Protein AF-A0A3D1VPB7-F1 (afdb_monomer)

Secondary structure (DSSP, 8-state):
---------------------------------SS-S--S-SSS-HHHHHHHHHHHHH-HHHHHHHHHHHHHHHHHHTT-HHHHHHHS--TTS---SSS-TTT-BTTTBGGGGGGTT--B--TTTSTT-EE-TTT--EE-SS-HHHHHHHTB-TT--B-TTTS-GGG-S--S-GGG-TTTT--SSS-EEETTEEE-HHHHHHHHHHHHHHHHHHHHHHHHHHH--HHHHHHHHHHHT-

Foldseek 3Di:
DDDDDDDDDDDDDDDDDDDPDPDPDDPVPPPPPPDPPDPADDPDHPVNLVVLQVCCVVDPVSVVVLVVLQVVLVVVCVLPLVLLLLLQAAVLQAADQAQDPQFQDLPPTPQLVVVPRDWDDDSRPDNLWTARPRPRDIAQQFPVSQQQVQQQDPNSHGDLVRGDCVRQFRPRCPVVDTRQSGDSSQARADPNDGGSSSNNSSVVSVVVLVVSLVSLVSNCSRPVDCVSVVSSVSSVVD

Mean predicted aligned error: 9.75 Å

Structure (mmCIF, N/CA/C/O backbone):
data_AF-A0A3D1VPB7-F1
#
_entry.id   AF-A0A3D1VPB7-F1
#
loop_
_atom_site.group_PDB
_atom_site.id
_atom_site.type_symbol
_atom_site.label_atom_id
_atom_site.label_alt_id
_atom_site.label_comp_id
_atom_site.label_asym_id
_atom_site.label_entity_id
_atom_site.label_seq_id
_atom_site.pdbx_PDB_ins_code
_atom_site.Cartn_x
_atom_site.Cartn_y
_atom_site.Cartn_z
_atom_site.occupancy
_atom_site.B_iso_or_equiv
_atom_site.auth_seq_id
_atom_site.auth_comp_id
_atom_site.auth_asym_id
_atom_site.auth_atom_id
_atom_site.pdbx_PDB_model_num
ATOM 1 N N . MET A 1 1 ? 88.469 10.727 35.668 1.00 35.47 1 MET A N 1
ATOM 2 C CA . MET A 1 1 ? 88.833 12.112 36.040 1.00 35.47 1 MET A CA 1
ATOM 3 C C . MET A 1 1 ? 87.632 12.778 36.687 1.00 35.47 1 MET A C 1
ATOM 5 O O . MET A 1 1 ? 86.621 12.847 36.018 1.00 35.47 1 MET A O 1
ATOM 9 N N . LYS A 1 2 ? 87.799 13.228 37.945 1.00 34.56 2 LYS A N 1
ATOM 10 C CA . LYS A 1 2 ? 87.042 14.257 38.697 1.00 34.56 2 LYS A CA 1
ATOM 11 C C . LYS A 1 2 ? 85.497 14.175 38.693 1.00 34.56 2 LYS A C 1
ATOM 13 O O . LYS A 1 2 ? 84.891 14.199 37.644 1.00 34.56 2 LYS A O 1
ATOM 18 N N . LYS A 1 3 ? 84.757 14.250 39.801 1.00 36.38 3 LYS A N 1
ATOM 19 C CA . LYS A 1 3 ? 84.992 14.444 41.246 1.00 36.38 3 LYS A CA 1
ATOM 20 C C . LYS A 1 3 ? 83.554 14.544 41.840 1.00 36.38 3 LYS A C 1
ATOM 22 O O . LYS A 1 3 ? 82.769 15.241 41.218 1.00 36.38 3 LYS A O 1
ATOM 27 N N . ILE A 1 4 ? 83.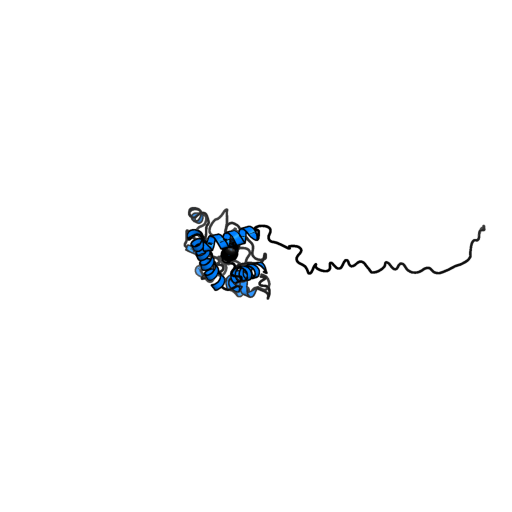287 13.954 43.027 1.00 37.78 4 ILE A N 1
ATOM 28 C CA . ILE A 1 4 ? 82.673 14.640 44.212 1.00 37.78 4 ILE A CA 1
ATOM 29 C C . ILE A 1 4 ? 81.179 15.058 44.037 1.00 37.78 4 ILE A C 1
ATOM 31 O O . ILE A 1 4 ? 80.851 15.733 43.081 1.00 37.78 4 ILE A O 1
ATOM 35 N N . THR A 1 5 ? 80.161 14.748 44.856 1.00 37.75 5 THR A N 1
ATOM 36 C CA . THR A 1 5 ? 79.985 14.527 46.315 1.00 37.75 5 THR A CA 1
ATOM 37 C C . THR A 1 5 ? 78.480 14.207 46.531 1.00 37.75 5 THR A C 1
ATOM 39 O O . THR A 1 5 ? 77.660 14.839 45.882 1.00 37.75 5 THR A O 1
ATOM 42 N N . VAL A 1 6 ? 78.062 13.161 47.263 1.00 38.44 6 VAL A N 1
ATOM 43 C CA . VAL A 1 6 ? 77.791 13.099 48.729 1.00 38.44 6 VAL A CA 1
ATOM 44 C C . VAL A 1 6 ? 76.368 13.537 49.155 1.00 38.44 6 VAL A C 1
ATOM 46 O O . VAL A 1 6 ? 76.052 14.717 49.112 1.00 38.44 6 VAL A O 1
ATOM 49 N N . ARG A 1 7 ? 75.647 12.547 49.734 1.00 34.25 7 ARG A N 1
ATOM 50 C CA . ARG A 1 7 ? 74.621 12.586 50.819 1.00 34.25 7 ARG A CA 1
ATOM 51 C C . ARG A 1 7 ? 73.249 13.214 50.494 1.00 34.25 7 ARG A C 1
ATOM 53 O O . ARG A 1 7 ? 73.178 14.163 49.741 1.00 34.25 7 ARG A O 1
ATOM 60 N N . LEU A 1 8 ? 72.104 12.781 51.033 1.00 33.22 8 LEU A N 1
ATOM 61 C CA . LEU A 1 8 ? 71.719 11.882 52.138 1.00 33.22 8 LEU A CA 1
ATOM 62 C C . LEU A 1 8 ? 70.565 10.982 51.631 1.00 33.22 8 LEU A C 1
ATOM 64 O O . LEU A 1 8 ? 69.666 11.469 50.961 1.00 33.22 8 LEU A O 1
ATOM 68 N N . LEU A 1 9 ? 70.609 9.657 51.759 1.00 30.52 9 LEU A N 1
ATOM 69 C CA . LEU A 1 9 ? 70.190 8.866 52.928 1.00 30.52 9 LEU A CA 1
ATOM 70 C C . LEU A 1 9 ? 68.774 9.182 53.464 1.00 30.52 9 LEU A C 1
ATOM 72 O O . LEU A 1 9 ? 68.620 9.973 54.385 1.00 30.52 9 LEU A O 1
ATOM 76 N N . ALA A 1 10 ? 67.775 8.477 52.927 1.00 32.59 10 ALA A N 1
ATOM 77 C CA . ALA A 1 10 ? 66.639 7.943 53.685 1.00 32.59 10 ALA A CA 1
ATOM 78 C C . ALA A 1 10 ? 66.050 6.732 52.928 1.00 32.59 10 ALA A C 1
ATOM 80 O O . ALA A 1 10 ? 64.981 6.787 52.332 1.00 32.59 10 ALA A O 1
ATOM 81 N N . LEU A 1 11 ? 66.813 5.633 52.922 1.00 30.50 11 LEU A N 1
ATOM 82 C CA . LEU A 1 11 ? 66.257 4.272 52.948 1.00 30.50 11 LEU A CA 1
ATOM 83 C C . LEU A 1 11 ? 65.542 4.165 54.321 1.00 30.50 11 LEU A C 1
ATOM 85 O O . LEU A 1 11 ? 66.037 4.741 55.286 1.00 30.50 11 LEU A O 1
ATOM 89 N N . VAL A 1 12 ? 64.384 3.534 54.500 1.00 31.20 12 VAL A N 1
ATOM 90 C CA . VAL A 1 12 ? 64.215 2.078 54.590 1.00 31.20 12 VAL A CA 1
ATOM 91 C C . VAL A 1 12 ? 62.704 1.776 54.751 1.00 31.20 12 VAL A C 1
ATOM 93 O O . VAL A 1 12 ? 62.059 2.398 55.586 1.00 31.20 12 VAL A O 1
ATOM 96 N N . LEU A 1 13 ? 62.221 0.750 54.026 1.00 29.95 13 LEU A N 1
ATOM 97 C CA . LEU A 1 13 ? 61.014 -0.081 54.253 1.00 29.95 13 LEU A CA 1
ATOM 98 C C . LEU A 1 13 ? 59.639 0.618 54.145 1.00 29.95 13 LEU A C 1
ATOM 100 O O . LEU A 1 13 ? 59.315 1.522 54.892 1.00 29.95 13 LEU A O 1
ATOM 104 N N . SER A 1 14 ? 58.689 0.161 53.332 1.00 33.25 14 SER A N 1
ATOM 105 C CA . SER A 1 14 ? 58.225 -1.223 53.209 1.00 33.25 14 SER A CA 1
ATOM 106 C C . SER A 1 14 ? 57.107 -1.308 52.157 1.00 33.25 14 SER A C 1
ATOM 108 O O . SER A 1 14 ? 56.443 -0.322 51.863 1.00 33.25 14 SER A O 1
ATOM 110 N N . CYS A 1 15 ? 56.879 -2.526 51.667 1.00 33.59 15 CYS A N 1
ATOM 111 C CA . CYS A 1 15 ? 55.653 -2.986 51.015 1.00 33.59 15 CYS A CA 1
ATOM 112 C C . CYS A 1 15 ? 55.267 -2.372 49.663 1.00 33.59 15 CYS A C 1
ATOM 114 O O . CYS A 1 15 ? 54.528 -1.401 49.550 1.00 33.59 15 CYS A O 1
ATOM 116 N N . VAL A 1 16 ? 55.681 -3.104 48.628 1.00 43.50 16 VAL A N 1
ATOM 117 C CA . VAL A 1 16 ? 54.863 -3.512 47.477 1.00 43.50 16 VAL A CA 1
ATOM 118 C C . VAL A 1 16 ? 53.363 -3.252 47.701 1.00 43.50 16 VAL A C 1
ATOM 120 O O . VAL A 1 16 ? 52.676 -4.042 48.344 1.00 43.50 16 VAL A O 1
ATOM 123 N N . CYS A 1 17 ? 52.853 -2.158 47.141 1.00 33.38 17 CYS A N 1
ATOM 124 C CA . CYS A 1 17 ? 51.423 -1.941 46.962 1.00 33.38 17 CYS A CA 1
ATOM 125 C C . CYS A 1 17 ? 51.147 -1.922 45.456 1.00 33.38 17 CYS A C 1
ATOM 127 O O . CYS A 1 17 ? 51.267 -0.906 44.780 1.00 33.38 17 CYS A O 1
ATOM 129 N N . SER A 1 18 ? 50.911 -3.134 44.951 1.00 38.75 18 SER A N 1
ATOM 130 C CA . SER A 1 18 ? 49.801 -3.476 44.063 1.00 38.75 18 SER A CA 1
ATOM 131 C C . SER A 1 18 ? 49.387 -2.456 42.998 1.00 38.75 18 SER A C 1
ATOM 133 O O . SER A 1 18 ? 48.718 -1.468 43.277 1.00 38.75 18 SER A O 1
ATOM 135 N N . MET A 1 19 ? 49.673 -2.843 41.751 1.00 39.00 19 MET A N 1
ATOM 136 C CA . MET A 1 19 ? 48.657 -3.085 40.724 1.00 39.00 19 MET A CA 1
ATOM 137 C C . MET A 1 19 ? 47.515 -2.066 40.674 1.00 39.00 19 MET A C 1
ATOM 139 O O . MET A 1 19 ? 46.532 -2.143 41.408 1.00 39.00 19 MET A O 1
ATOM 143 N N . SER A 1 20 ? 47.619 -1.195 39.678 1.00 46.41 20 SER A N 1
ATOM 144 C CA . SER A 1 20 ? 46.514 -0.546 38.987 1.00 46.41 20 SER A CA 1
ATOM 145 C C . SER A 1 20 ? 45.495 -1.584 38.491 1.00 46.41 20 SER A C 1
ATOM 147 O O . SER A 1 20 ? 45.484 -1.985 37.330 1.00 46.41 20 SER A O 1
ATOM 149 N N . LEU A 1 21 ? 44.623 -2.022 39.394 1.00 42.00 21 LEU A N 1
ATOM 150 C CA . LEU A 1 21 ? 43.372 -2.700 39.091 1.00 42.00 21 LEU A CA 1
ATOM 151 C C . LEU A 1 21 ? 42.264 -1.658 39.220 1.00 42.00 21 LEU A C 1
ATOM 153 O O . LEU A 1 21 ? 41.726 -1.420 40.298 1.00 42.00 21 LEU A O 1
ATOM 157 N N . LEU A 1 22 ? 41.934 -1.023 38.095 1.00 44.12 22 LEU A N 1
ATOM 158 C CA . LEU A 1 22 ? 40.601 -0.458 37.923 1.00 44.12 22 LEU A CA 1
ATOM 159 C C . LEU A 1 22 ? 39.600 -1.597 38.174 1.00 44.12 22 LEU A C 1
ATOM 161 O O . LEU A 1 22 ? 39.715 -2.637 37.516 1.00 44.12 22 LEU A O 1
ATOM 165 N N . PRO A 1 23 ? 38.641 -1.455 39.103 1.00 43.44 23 PRO A N 1
ATOM 166 C CA . PRO A 1 23 ? 37.607 -2.455 39.267 1.00 43.44 23 PRO A CA 1
ATOM 167 C C . PRO A 1 23 ? 36.792 -2.517 37.976 1.00 43.44 23 PRO A C 1
ATOM 169 O O . PRO A 1 23 ? 36.124 -1.559 37.585 1.00 43.44 23 PRO A O 1
ATOM 172 N N . ALA A 1 24 ? 36.857 -3.669 37.314 1.00 51.09 24 ALA A N 1
ATOM 173 C CA . ALA A 1 24 ? 35.842 -4.105 36.379 1.00 51.09 24 ALA A CA 1
ATOM 174 C C . ALA A 1 24 ? 34.500 -4.112 37.121 1.00 51.09 24 ALA A C 1
ATOM 176 O O . ALA A 1 24 ? 34.257 -4.971 37.965 1.00 51.09 24 ALA A O 1
ATOM 177 N N . GLY A 1 25 ? 33.648 -3.124 36.862 1.00 52.22 25 GLY A N 1
ATOM 178 C CA . GLY A 1 25 ? 32.365 -3.063 37.549 1.00 52.22 25 GLY A CA 1
ATOM 179 C C . GLY A 1 25 ? 31.704 -1.704 37.494 1.00 52.22 25 GLY A C 1
ATOM 180 O O . GLY A 1 25 ? 31.595 -1.046 38.513 1.00 52.22 25 GLY A O 1
ATOM 181 N N . MET A 1 26 ? 31.235 -1.315 36.312 1.00 44.00 26 MET A N 1
ATOM 182 C CA . MET A 1 26 ? 29.933 -0.662 36.139 1.00 44.00 26 MET A CA 1
ATOM 183 C C . MET A 1 26 ? 29.537 -0.807 34.665 1.00 44.00 26 MET A C 1
ATOM 185 O O . MET A 1 26 ? 29.384 0.151 33.915 1.00 44.00 26 MET A O 1
ATOM 189 N N . LEU A 1 27 ? 29.351 -2.061 34.238 1.00 43.81 27 LEU A N 1
ATOM 190 C CA . LEU A 1 27 ? 28.310 -2.326 33.254 1.00 43.81 27 LEU A CA 1
ATOM 191 C C . LEU A 1 27 ? 27.014 -1.916 33.949 1.00 43.81 27 LEU A C 1
ATOM 193 O O . LEU A 1 27 ? 26.485 -2.663 34.772 1.00 43.81 27 LEU A O 1
ATOM 197 N N . VAL A 1 28 ? 26.529 -0.708 33.664 1.00 45.94 28 VAL A N 1
ATOM 198 C CA . VAL A 1 28 ? 25.122 -0.383 33.881 1.00 45.94 28 VAL A CA 1
ATOM 199 C C . VAL A 1 28 ? 24.367 -1.273 32.905 1.00 45.94 28 VAL A C 1
ATOM 201 O O . VAL A 1 28 ? 24.050 -0.889 31.782 1.00 45.94 28 VAL A O 1
ATOM 204 N N . GLY A 1 29 ? 24.155 -2.523 33.313 1.00 45.25 29 GLY A N 1
ATOM 205 C CA . GLY A 1 29 ? 23.138 -3.361 32.728 1.00 45.25 29 GLY A CA 1
ATOM 206 C C . GLY A 1 29 ? 21.849 -2.593 32.924 1.00 45.25 29 GLY A C 1
ATOM 207 O O . GLY A 1 29 ? 21.322 -2.537 34.033 1.00 45.25 29 GLY A O 1
ATOM 208 N N . SER A 1 30 ? 21.371 -1.947 31.863 1.00 48.53 30 SER A N 1
ATOM 209 C CA . SER A 1 30 ? 19.974 -1.557 31.797 1.00 48.53 30 SER A CA 1
ATOM 210 C C . SER A 1 30 ? 19.203 -2.864 31.870 1.00 48.53 30 SER A C 1
ATOM 212 O O . SER A 1 30 ? 19.005 -3.537 30.861 1.00 48.53 30 SER A O 1
ATOM 214 N N . ALA A 1 31 ? 18.844 -3.278 33.084 1.00 52.66 31 ALA A N 1
ATOM 215 C CA . ALA A 1 31 ? 17.798 -4.252 33.277 1.00 52.66 31 ALA A CA 1
ATOM 216 C C . ALA A 1 31 ? 16.596 -3.650 32.558 1.00 52.66 31 ALA A C 1
ATOM 218 O O . ALA A 1 31 ? 16.037 -2.652 33.015 1.00 52.66 31 ALA A O 1
ATOM 219 N N . ALA A 1 32 ? 16.290 -4.183 31.374 1.00 57.47 32 ALA A N 1
ATOM 220 C CA . ALA A 1 32 ? 15.116 -3.794 30.622 1.00 57.47 32 ALA A CA 1
ATOM 221 C C . ALA A 1 32 ? 13.951 -3.833 31.606 1.00 57.47 32 ALA A C 1
ATOM 223 O O . ALA A 1 32 ? 13.682 -4.877 32.210 1.00 57.47 32 ALA A O 1
ATOM 224 N N . VAL A 1 33 ? 13.343 -2.673 31.853 1.00 54.56 33 VAL A N 1
ATOM 225 C CA . VAL A 1 33 ? 12.215 -2.556 32.768 1.00 54.56 33 VAL A CA 1
ATOM 226 C C . VAL A 1 33 ? 11.145 -3.508 32.233 1.00 54.56 33 VAL A C 1
ATOM 228 O O . VAL A 1 33 ? 10.524 -3.241 31.209 1.00 54.56 33 VAL A O 1
ATOM 231 N N . LYS A 1 34 ? 10.979 -4.665 32.889 1.00 64.56 34 LYS A N 1
ATOM 232 C CA . LYS A 1 34 ? 10.012 -5.705 32.496 1.00 64.56 34 LYS A CA 1
ATOM 233 C C . LYS A 1 34 ? 8.564 -5.242 32.660 1.00 64.56 34 LYS A C 1
ATOM 235 O O . LYS A 1 34 ? 7.656 -5.874 32.131 1.00 64.56 34 LYS A O 1
ATOM 240 N N . THR A 1 35 ? 8.349 -4.147 33.380 1.00 73.75 35 THR A N 1
ATOM 241 C CA . THR A 1 35 ? 7.036 -3.544 33.573 1.00 73.75 35 THR A CA 1
ATOM 242 C C . THR A 1 35 ? 6.856 -2.401 32.575 1.00 73.75 35 THR A C 1
ATOM 244 O O . THR A 1 35 ? 7.670 -1.476 32.569 1.00 73.75 35 THR A O 1
ATOM 247 N N . PRO A 1 36 ? 5.802 -2.401 31.743 1.00 76.62 36 PRO A N 1
ATOM 248 C CA . PRO A 1 36 ? 5.517 -1.267 30.876 1.00 76.62 36 PRO A CA 1
ATOM 249 C C . PRO A 1 36 ? 5.418 0.017 31.711 1.00 76.62 36 PRO A C 1
ATOM 251 O O . PRO A 1 36 ? 4.575 0.119 32.599 1.00 76.62 36 PRO A O 1
ATOM 254 N N . ILE A 1 37 ? 6.268 1.010 31.424 1.00 84.62 37 ILE A N 1
ATOM 255 C CA . ILE A 1 37 ? 6.225 2.325 32.099 1.00 84.62 37 ILE A CA 1
ATOM 256 C C . ILE A 1 37 ? 4.855 2.987 31.869 1.00 84.62 37 ILE A C 1
ATOM 258 O O . ILE A 1 37 ? 4.332 3.715 32.712 1.00 84.62 37 ILE A O 1
ATOM 262 N N . LYS A 1 38 ? 4.236 2.697 30.718 1.00 82.19 38 LYS A N 1
ATOM 263 C CA . LYS A 1 38 ? 2.876 3.115 30.399 1.00 82.19 38 LYS A CA 1
ATOM 264 C C . LYS A 1 38 ? 1.860 2.238 31.133 1.00 82.19 38 LYS A C 1
ATOM 266 O O . LYS A 1 38 ? 1.639 1.094 30.755 1.00 82.19 38 LYS A O 1
ATOM 271 N N . THR A 1 39 ? 1.175 2.823 32.108 1.00 83.62 39 THR A N 1
ATOM 272 C CA . THR A 1 39 ? 0.146 2.141 32.912 1.00 83.62 39 THR A CA 1
ATOM 273 C C . THR A 1 39 ? -1.286 2.377 32.429 1.00 83.62 39 THR A C 1
ATOM 275 O O . THR A 1 39 ? -2.191 1.667 32.850 1.00 83.62 39 THR A O 1
ATOM 278 N N . LYS A 1 40 ? -1.516 3.365 31.550 1.00 82.38 40 LYS A N 1
ATOM 279 C CA . LYS A 1 40 ? -2.846 3.699 31.010 1.00 82.38 40 LYS A CA 1
ATOM 280 C C . LYS A 1 40 ? -2.796 4.377 29.640 1.00 82.38 40 LYS A C 1
ATOM 282 O O . LYS A 1 40 ? -1.758 4.907 29.222 1.00 82.38 40 LYS A O 1
ATOM 287 N N . GLY A 1 41 ? -3.932 4.376 28.941 1.00 82.75 41 GLY A N 1
ATOM 288 C CA . GLY A 1 41 ? -4.138 5.128 27.698 1.00 82.75 41 GLY A CA 1
ATOM 289 C C . GLY A 1 41 ? -3.941 6.638 27.891 1.00 82.75 41 GLY A C 1
ATOM 290 O O . GLY A 1 41 ? -4.238 7.171 28.956 1.00 82.75 41 GLY A O 1
ATOM 291 N N . THR A 1 42 ? -3.406 7.319 26.870 1.00 85.69 42 THR A N 1
ATOM 292 C CA . THR A 1 42 ? -3.176 8.785 26.902 1.00 85.69 42 THR A CA 1
ATOM 293 C C . THR A 1 42 ? -4.116 9.541 25.968 1.00 85.69 42 THR A C 1
ATOM 295 O O . THR A 1 42 ? -4.493 10.659 26.283 1.00 85.69 42 THR A O 1
ATOM 298 N N . ILE A 1 43 ? -4.494 8.938 24.834 1.00 90.19 43 ILE A N 1
ATOM 299 C CA . ILE A 1 43 ? -5.354 9.581 23.828 1.00 90.19 43 ILE A CA 1
ATOM 300 C C . ILE A 1 43 ? -6.834 9.432 24.193 1.00 90.19 43 ILE A C 1
ATOM 302 O O . ILE A 1 43 ? -7.566 10.409 24.168 1.00 90.19 43 ILE A O 1
ATOM 306 N N . TYR A 1 44 ? -7.257 8.213 24.543 1.00 91.69 44 TYR A N 1
ATOM 307 C CA . TYR A 1 44 ? -8.609 7.921 25.014 1.00 91.69 44 TYR A CA 1
ATOM 308 C C . TYR A 1 44 ? -8.531 7.332 26.418 1.00 91.69 44 TYR A C 1
ATOM 310 O O . TYR A 1 44 ? -7.812 6.356 26.656 1.00 91.69 44 TYR A O 1
ATOM 318 N N . THR A 1 45 ? -9.264 7.933 27.343 1.00 92.56 45 THR A N 1
ATOM 319 C CA . THR A 1 45 ? -9.407 7.461 28.718 1.00 92.56 45 THR A CA 1
ATOM 320 C C . THR A 1 45 ? -10.388 6.292 28.796 1.00 92.56 45 THR A C 1
ATOM 322 O O . THR A 1 45 ? -11.284 6.137 27.963 1.00 92.56 45 THR A O 1
ATOM 325 N N . GLU A 1 46 ? -10.274 5.477 29.844 1.00 92.19 46 GLU A N 1
ATOM 326 C CA . G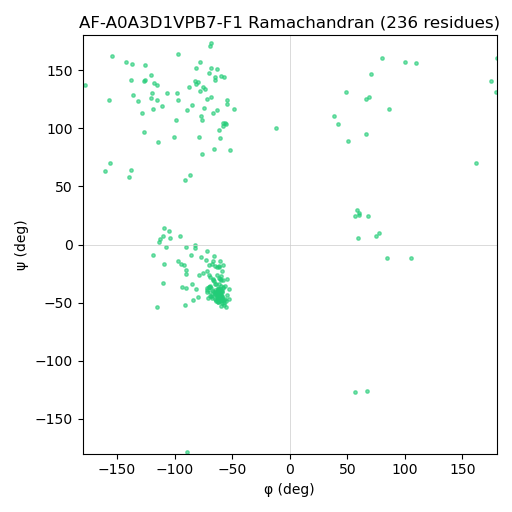LU A 1 46 ? -11.204 4.364 30.092 1.00 92.19 46 GLU A CA 1
ATOM 327 C C . GLU A 1 46 ? -12.658 4.842 30.218 1.00 92.19 46 GLU A C 1
ATOM 329 O O . GLU A 1 46 ? -13.574 4.201 29.699 1.00 92.19 46 GLU A O 1
ATOM 334 N N . LYS A 1 47 ? -12.870 6.017 30.830 1.00 94.19 47 LYS A N 1
ATOM 335 C CA . LYS A 1 47 ? -14.189 6.648 30.962 1.00 94.19 47 LYS A CA 1
ATOM 336 C C . LYS A 1 47 ? -14.789 7.017 29.603 1.00 94.19 47 LYS A C 1
ATOM 338 O O . LYS A 1 47 ? -15.975 6.769 29.379 1.00 94.19 47 LYS A O 1
ATOM 343 N N . GLU A 1 48 ? -14.003 7.592 28.694 1.00 95.25 48 GLU A N 1
ATOM 344 C CA . GLU A 1 48 ? -14.468 7.941 27.342 1.00 95.25 48 GLU A CA 1
ATOM 345 C C . GLU A 1 48 ? -14.832 6.693 26.540 1.00 95.25 48 GLU A C 1
ATOM 347 O O . GLU A 1 48 ? -15.890 6.652 25.911 1.00 95.25 48 GLU A O 1
ATOM 352 N N . ILE A 1 49 ? -14.011 5.642 26.623 1.00 95.81 49 ILE A N 1
ATOM 353 C CA . ILE A 1 49 ? -14.279 4.360 25.959 1.00 95.81 49 ILE A CA 1
ATOM 354 C C . ILE A 1 49 ? -15.566 3.730 26.508 1.00 95.81 49 ILE A C 1
ATOM 356 O O . ILE A 1 49 ? -16.438 3.331 25.733 1.00 95.81 49 ILE A O 1
ATOM 360 N N . ALA A 1 50 ? -15.736 3.681 27.832 1.00 96.50 50 ALA A N 1
ATOM 361 C CA . ALA A 1 50 ? -16.946 3.153 28.464 1.00 96.50 50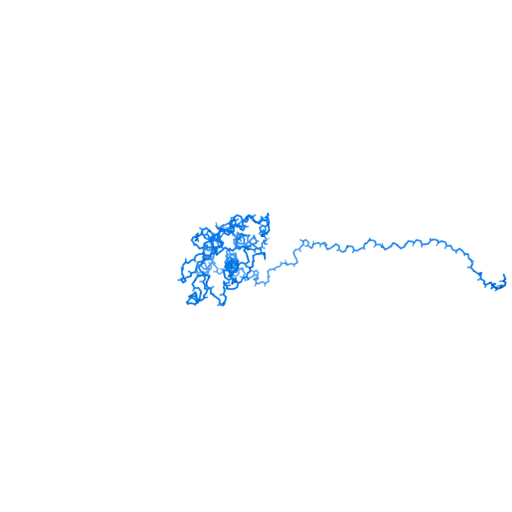 ALA A CA 1
ATOM 362 C C . ALA A 1 50 ? -18.202 3.958 28.081 1.00 96.50 50 ALA A C 1
ATOM 364 O O . ALA A 1 50 ? -19.252 3.382 27.781 1.00 96.50 50 ALA A O 1
ATOM 365 N N . THR A 1 51 ? -18.084 5.288 28.022 1.00 97.25 51 THR A N 1
ATOM 366 C CA . THR A 1 51 ? -19.166 6.183 27.580 1.00 97.25 51 THR A CA 1
ATOM 367 C C . THR A 1 51 ? -19.531 5.917 26.123 1.00 97.25 51 THR A C 1
ATOM 369 O O . THR A 1 51 ? -20.707 5.762 25.795 1.00 97.25 51 THR A O 1
ATOM 372 N N . CYS A 1 52 ? -18.534 5.783 25.248 1.00 96.38 52 CYS A N 1
ATOM 373 C CA . CYS A 1 52 ? -18.742 5.466 23.841 1.00 96.38 52 CYS A CA 1
ATOM 374 C C . CYS A 1 52 ? -19.488 4.134 23.666 1.00 96.38 52 CYS A C 1
ATOM 376 O O . CYS A 1 52 ? -20.507 4.078 22.979 1.00 96.38 52 CYS A O 1
ATOM 378 N N . ARG A 1 53 ? -19.058 3.083 24.369 1.00 97.88 53 ARG A N 1
ATOM 379 C CA . ARG A 1 53 ? -19.703 1.759 24.325 1.00 97.88 53 ARG A CA 1
ATOM 380 C C . ARG A 1 53 ? -21.117 1.765 24.907 1.00 97.88 53 ARG A C 1
ATOM 382 O O . ARG A 1 53 ? -21.978 1.022 24.444 1.00 97.88 53 ARG A O 1
ATOM 389 N N . THR A 1 54 ? -21.384 2.623 25.888 1.00 98.19 54 THR A N 1
ATOM 390 C CA . THR A 1 54 ? -22.742 2.847 26.406 1.00 98.19 54 THR A CA 1
ATOM 391 C C . THR A 1 54 ? -23.621 3.523 25.354 1.00 98.19 54 THR A C 1
ATOM 393 O O . THR A 1 54 ? -24.739 3.078 25.103 1.00 98.19 54 THR A O 1
ATOM 396 N N . ASN A 1 55 ? -23.099 4.541 24.666 1.00 98.12 55 ASN A N 1
ATOM 397 C CA . ASN A 1 55 ? -23.810 5.230 23.588 1.00 98.12 55 ASN A CA 1
ATOM 398 C C . ASN A 1 55 ? -24.123 4.302 22.409 1.00 98.12 55 ASN A C 1
ATOM 400 O O . ASN A 1 55 ? -25.225 4.375 21.875 1.00 98.12 55 ASN A O 1
ATOM 404 N N . VAL A 1 56 ? -23.210 3.392 22.055 1.00 98.25 56 VAL A N 1
ATOM 405 C CA . VAL A 1 56 ? -23.431 2.350 21.032 1.00 98.25 56 VAL A CA 1
ATOM 406 C C . VAL A 1 56 ? -24.657 1.487 21.347 1.00 98.25 56 VAL A C 1
ATOM 408 O O . VAL A 1 56 ? -25.379 1.111 20.429 1.00 98.25 56 VAL A O 1
ATOM 411 N N . LYS A 1 57 ? -24.928 1.204 22.628 1.00 97.62 57 LYS A N 1
ATOM 412 C CA . LYS A 1 57 ? -26.117 0.445 23.059 1.00 97.62 57 LYS A CA 1
ATOM 413 C C . LYS A 1 57 ? -27.394 1.289 23.085 1.00 97.62 57 LYS A C 1
ATOM 415 O O . LYS A 1 57 ? -28.482 0.738 22.983 1.00 97.62 57 LYS A O 1
ATOM 420 N N . LYS A 1 58 ? -27.266 2.607 23.263 1.00 98.38 58 LYS A N 1
ATOM 421 C CA . LYS A 1 58 ? -28.393 3.527 23.477 1.00 98.38 58 LYS A CA 1
ATOM 422 C C . LYS A 1 58 ? -28.912 4.170 22.192 1.00 98.38 58 LYS A C 1
ATOM 424 O O . LYS A 1 58 ? -30.109 4.414 22.081 1.00 98.38 58 LYS A O 1
ATOM 429 N N . TYR A 1 59 ? -28.028 4.494 21.250 1.00 98.62 59 TYR A N 1
ATOM 430 C CA . TYR A 1 59 ? -28.373 5.297 20.080 1.00 98.62 59 TYR A CA 1
ATOM 431 C C . TYR A 1 59 ? -28.129 4.543 18.772 1.00 98.62 59 TYR A C 1
ATOM 433 O O . TYR A 1 59 ? -27.027 4.056 18.514 1.00 98.62 59 TYR A O 1
ATOM 441 N N . ASN A 1 60 ? -29.136 4.542 17.895 1.00 98.50 60 ASN A N 1
ATOM 442 C CA . ASN A 1 60 ? -29.074 3.857 16.600 1.00 98.50 60 ASN A CA 1
ATOM 443 C C . ASN A 1 60 ? -27.920 4.355 15.720 1.00 98.50 60 ASN A C 1
ATOM 445 O O . ASN A 1 60 ? -27.225 3.544 15.116 1.00 98.50 60 ASN A O 1
ATOM 449 N N . TRP A 1 61 ? -27.665 5.669 15.693 1.00 98.12 61 TRP A N 1
ATOM 450 C CA . TRP A 1 61 ? -26.549 6.236 14.929 1.00 98.12 61 TRP A CA 1
ATOM 451 C C . TRP A 1 61 ? -25.192 5.724 15.433 1.00 98.12 61 TRP A C 1
ATOM 453 O O . TRP A 1 61 ? -24.311 5.428 14.633 1.00 98.12 61 TRP A O 1
ATOM 463 N N . ALA A 1 62 ? -25.027 5.552 16.748 1.00 98.31 62 ALA A N 1
ATOM 464 C CA . ALA A 1 62 ? -23.779 5.072 17.334 1.00 98.31 62 ALA A CA 1
ATOM 465 C C . ALA A 1 62 ? -23.568 3.581 17.034 1.00 98.31 62 ALA A C 1
ATOM 467 O O . ALA A 1 62 ? -22.462 3.169 16.680 1.00 98.31 62 ALA A O 1
ATOM 468 N N . SER A 1 63 ? -24.639 2.784 17.106 1.00 98.50 63 SER A N 1
ATOM 469 C CA . SER A 1 63 ? -24.630 1.378 16.684 1.00 98.50 63 SER A CA 1
ATOM 470 C C . SER A 1 63 ? -24.274 1.232 15.200 1.00 98.50 63 SER A C 1
ATOM 472 O O . SER A 1 63 ? -23.393 0.442 14.852 1.00 98.50 63 SER A O 1
ATOM 474 N N . ALA A 1 64 ? -24.878 2.051 14.332 1.00 98.56 64 ALA A N 1
ATOM 475 C CA . ALA A 1 64 ? -24.583 2.072 12.900 1.00 98.56 64 ALA A CA 1
ATOM 476 C C . ALA A 1 64 ? -23.115 2.433 12.619 1.00 98.56 64 ALA A C 1
ATOM 478 O O . ALA A 1 64 ? -22.450 1.735 11.850 1.00 98.56 64 ALA A O 1
ATOM 479 N N . THR A 1 65 ? -22.570 3.446 13.300 1.00 98.38 65 THR A N 1
ATOM 480 C CA . THR A 1 65 ? -21.147 3.810 13.200 1.00 98.38 65 THR A CA 1
ATOM 481 C C . THR A 1 65 ? -20.241 2.654 13.621 1.00 98.38 65 THR A C 1
ATOM 483 O O . THR A 1 65 ? -19.327 2.294 12.878 1.00 98.38 65 THR A O 1
ATOM 486 N N . LYS A 1 66 ? -20.509 2.015 14.770 1.00 98.62 66 LYS A N 1
ATOM 487 C CA . LYS A 1 66 ? -19.753 0.836 15.226 1.00 98.62 66 LYS A CA 1
ATOM 488 C C . LYS A 1 66 ? -19.795 -0.285 14.183 1.00 98.62 66 LYS A C 1
ATOM 490 O O . LYS A 1 66 ? -18.749 -0.835 13.852 1.00 98.62 66 LYS A O 1
ATOM 495 N N . ASN A 1 67 ? -20.977 -0.605 13.652 1.00 98.62 67 ASN A N 1
ATOM 496 C CA . ASN A 1 67 ? -21.154 -1.656 12.644 1.00 98.62 67 ASN A CA 1
ATOM 497 C C . ASN A 1 67 ? -20.366 -1.361 11.358 1.00 98.62 67 ASN A C 1
ATOM 499 O O . ASN A 1 67 ? -19.723 -2.263 10.832 1.00 98.62 67 ASN A O 1
ATOM 503 N N . SER A 1 68 ? -20.360 -0.110 10.888 1.00 98.56 68 SER A N 1
ATOM 504 C CA . SER A 1 68 ? -19.616 0.299 9.688 1.00 98.56 68 SER A CA 1
ATOM 505 C C . SER A 1 68 ? -18.100 0.105 9.838 1.00 98.56 68 SER A C 1
ATOM 507 O O . SER A 1 68 ? -17.453 -0.494 8.971 1.00 98.56 68 SER A O 1
ATOM 509 N N . TYR A 1 69 ? -17.532 0.532 10.974 1.00 98.62 69 TYR A N 1
ATOM 510 C CA . TYR A 1 69 ? -16.110 0.317 11.264 1.00 98.62 69 TYR A CA 1
ATOM 511 C C . TYR A 1 69 ? -15.768 -1.167 11.409 1.00 98.62 69 TYR A C 1
ATOM 513 O O . TYR A 1 69 ? -14.758 -1.599 10.862 1.00 98.62 69 TYR A O 1
ATOM 521 N N . CYS A 1 70 ? -16.608 -1.950 12.094 1.00 98.81 70 CYS A N 1
ATOM 522 C CA . CYS A 1 70 ? -16.403 -3.393 12.249 1.00 98.81 70 CYS A CA 1
ATOM 523 C C . CYS A 1 70 ? -16.423 -4.110 10.893 1.00 98.81 70 CYS A C 1
ATOM 525 O O . CYS A 1 70 ? -15.486 -4.828 10.573 1.00 98.81 70 CYS A O 1
ATOM 527 N N . ALA A 1 71 ? -17.421 -3.836 10.048 1.00 98.69 71 ALA A N 1
ATOM 528 C CA . ALA A 1 71 ? -17.521 -4.441 8.720 1.00 98.69 71 ALA A CA 1
ATOM 529 C C . ALA A 1 71 ? -16.327 -4.084 7.817 1.00 98.69 71 ALA A C 1
ATOM 531 O O . ALA A 1 71 ? -15.846 -4.924 7.057 1.00 98.69 71 ALA A O 1
ATOM 532 N N . SER A 1 72 ? -15.834 -2.845 7.895 1.00 98.44 72 SER A N 1
ATOM 533 C CA . SER A 1 72 ? -14.643 -2.421 7.148 1.00 98.44 72 SER A CA 1
ATOM 534 C C . SER A 1 72 ? -13.376 -3.094 7.680 1.00 98.44 72 SER A C 1
ATOM 536 O O . SER A 1 72 ? -12.575 -3.600 6.898 1.00 98.44 72 SER A O 1
ATOM 538 N N . ALA A 1 73 ? -13.220 -3.149 9.005 1.00 98.62 73 ALA A N 1
ATOM 539 C CA . ALA A 1 73 ? -12.101 -3.813 9.660 1.00 98.62 73 ALA A CA 1
ATOM 540 C C . ALA A 1 73 ? -12.069 -5.319 9.366 1.00 98.62 73 ALA A C 1
ATOM 542 O O . ALA A 1 73 ? -11.001 -5.854 9.094 1.00 98.62 73 ALA A O 1
ATOM 543 N N . ASP A 1 74 ? -13.220 -5.992 9.350 1.00 98.62 74 ASP A N 1
ATOM 544 C CA . ASP A 1 74 ? -13.315 -7.418 9.029 1.00 98.62 74 ASP A CA 1
ATOM 545 C C . ASP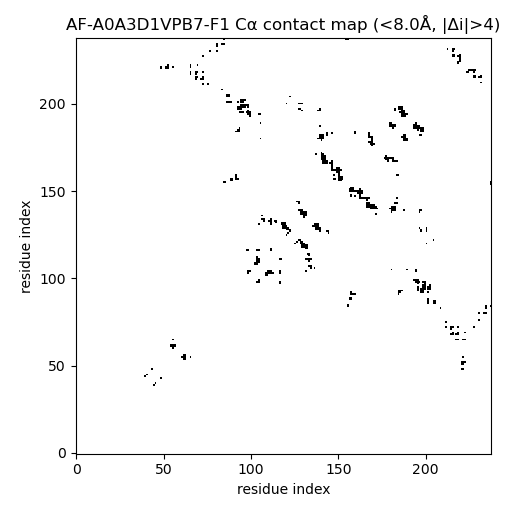 A 1 74 ? -12.865 -7.711 7.591 1.00 98.62 74 ASP A C 1
ATOM 547 O O . ASP A 1 74 ? -12.096 -8.645 7.367 1.00 98.62 74 ASP A O 1
ATOM 551 N N . LYS A 1 75 ? -13.254 -6.870 6.621 1.00 97.44 75 LYS A N 1
ATOM 552 C CA . LYS A 1 75 ? -12.757 -6.970 5.236 1.00 97.44 75 LYS A CA 1
ATOM 553 C C . LYS A 1 75 ? -11.244 -6.769 5.148 1.00 97.44 75 LYS A C 1
ATOM 555 O O . LYS A 1 75 ? -10.587 -7.455 4.379 1.00 97.44 75 LYS A O 1
ATOM 560 N N . MET A 1 76 ? -10.695 -5.833 5.922 1.00 96.25 76 MET A N 1
ATOM 561 C CA . MET A 1 76 ? -9.251 -5.579 5.961 1.00 96.25 76 MET A CA 1
ATOM 562 C C . MET A 1 76 ? -8.489 -6.759 6.576 1.00 96.25 76 MET A C 1
ATOM 564 O O . MET A 1 76 ? -7.510 -7.221 6.002 1.00 96.25 76 MET A O 1
ATOM 568 N N . ILE A 1 77 ? -8.968 -7.299 7.700 1.00 97.81 77 ILE A N 1
ATOM 569 C CA . ILE A 1 77 ? -8.376 -8.479 8.350 1.00 97.81 77 ILE A CA 1
ATOM 570 C C . ILE A 1 77 ? -8.382 -9.687 7.406 1.00 97.81 77 ILE A C 1
ATOM 572 O O . ILE A 1 77 ? -7.422 -10.456 7.403 1.00 97.81 77 ILE A O 1
ATOM 576 N N . ALA A 1 78 ? -9.418 -9.834 6.575 1.00 97.00 78 ALA A N 1
ATOM 577 C CA . ALA A 1 78 ? -9.520 -10.926 5.608 1.00 97.00 78 ALA A CA 1
ATOM 578 C C . ALA A 1 78 ? -8.394 -10.944 4.554 1.00 97.00 78 ALA A C 1
ATOM 580 O O . ALA A 1 78 ? -8.149 -11.998 3.975 1.00 97.00 78 ALA A O 1
ATOM 581 N N . ASN A 1 79 ? -7.670 -9.835 4.341 1.00 94.38 79 ASN A N 1
ATOM 582 C CA . ASN A 1 79 ? -6.480 -9.824 3.479 1.00 94.38 79 ASN A CA 1
ATOM 583 C C . ASN A 1 79 ? -5.289 -10.596 4.086 1.00 94.38 79 ASN A C 1
ATOM 585 O O . ASN A 1 79 ? -4.356 -10.942 3.365 1.00 94.38 79 ASN A O 1
ATOM 589 N N . GLY A 1 80 ? -5.303 -10.866 5.397 1.00 95.69 80 GLY A N 1
ATOM 590 C CA . GLY A 1 80 ? -4.205 -11.519 6.112 1.00 95.69 80 GLY A CA 1
ATOM 591 C C . GLY A 1 80 ? -3.059 -10.569 6.474 1.00 95.69 80 GLY A C 1
ATOM 592 O O . GLY A 1 80 ? -2.930 -9.474 5.931 1.00 95.69 80 GLY A O 1
ATOM 593 N N . ILE A 1 81 ? -2.226 -10.969 7.442 1.00 95.12 81 ILE A N 1
ATOM 594 C CA . ILE A 1 81 ? -1.134 -10.114 7.938 1.00 95.12 81 ILE A CA 1
ATOM 595 C C . ILE A 1 81 ? 0.013 -9.982 6.927 1.00 95.12 81 ILE A C 1
ATOM 597 O O . ILE A 1 81 ? 0.544 -8.886 6.751 1.00 95.12 81 ILE A O 1
ATOM 601 N N . ASP A 1 82 ? 0.329 -11.060 6.205 1.00 93.06 82 ASP A N 1
ATOM 602 C CA . ASP A 1 82 ? 1.426 -11.087 5.231 1.00 93.06 82 ASP A CA 1
ATOM 603 C C . ASP A 1 82 ? 1.209 -10.072 4.102 1.00 93.06 82 ASP A C 1
ATOM 605 O O . ASP A 1 82 ? 2.156 -9.428 3.654 1.00 93.06 82 ASP A O 1
ATOM 609 N N . PHE A 1 83 ? -0.047 -9.842 3.701 1.00 94.25 83 PHE A N 1
ATOM 610 C CA . PHE A 1 83 ? -0.405 -8.790 2.750 1.00 94.25 83 PHE A CA 1
ATOM 611 C C . PHE A 1 83 ? 0.092 -7.411 3.209 1.00 94.25 83 PHE A C 1
ATOM 613 O O . PHE A 1 83 ? 0.739 -6.690 2.449 1.00 94.25 83 PHE A O 1
ATOM 620 N N . TYR A 1 84 ? -0.158 -7.048 4.469 1.00 95.38 84 TYR A N 1
ATOM 621 C CA . TYR A 1 84 ? 0.258 -5.754 5.010 1.00 95.38 84 TYR A CA 1
ATOM 622 C C . TYR A 1 84 ? 1.772 -5.659 5.188 1.00 95.38 84 TYR A C 1
ATOM 624 O O . TYR A 1 84 ? 2.353 -4.611 4.905 1.00 95.38 84 TYR A O 1
ATOM 632 N N . TYR A 1 85 ? 2.426 -6.751 5.583 1.00 93.94 85 TYR A N 1
ATOM 633 C CA . TYR A 1 85 ? 3.885 -6.793 5.682 1.00 93.94 85 TYR A CA 1
ATOM 634 C C . TYR A 1 85 ? 4.574 -6.642 4.327 1.00 93.94 85 TYR A C 1
ATOM 636 O O . TYR A 1 85 ? 5.624 -6.006 4.260 1.00 93.94 85 TYR A O 1
ATOM 644 N N . LEU A 1 86 ? 3.980 -7.152 3.246 1.00 92.19 86 LEU A N 1
ATOM 645 C CA . LEU A 1 86 ? 4.487 -6.938 1.890 1.00 92.19 86 LEU A CA 1
ATOM 646 C C . LEU A 1 86 ? 4.322 -5.484 1.426 1.00 92.19 86 LEU A C 1
ATOM 648 O O . LEU A 1 86 ? 5.211 -4.963 0.758 1.00 92.19 86 LEU A O 1
ATOM 652 N N . LEU A 1 87 ? 3.225 -4.812 1.793 1.00 92.19 87 LEU A N 1
ATOM 653 C CA . LEU A 1 87 ? 2.981 -3.409 1.424 1.00 92.19 87 LEU A CA 1
ATOM 654 C C . LEU A 1 87 ? 3.923 -2.415 2.114 1.00 92.19 87 LEU A C 1
ATOM 656 O O . LEU A 1 87 ? 4.191 -1.337 1.580 1.00 92.19 87 LEU A O 1
ATOM 660 N N . MET A 1 88 ? 4.412 -2.749 3.304 1.00 89.69 88 MET A N 1
ATOM 661 C CA . MET A 1 88 ? 5.356 -1.916 4.036 1.00 89.69 88 MET A CA 1
ATOM 662 C C . MET A 1 88 ? 6.762 -2.117 3.446 1.00 89.69 88 MET A C 1
ATOM 664 O O . MET A 1 88 ? 7.487 -3.011 3.849 1.00 89.69 88 MET A O 1
ATOM 668 N N . SER A 1 89 ? 7.226 -1.326 2.484 1.00 85.38 89 SER A N 1
ATOM 669 C CA . SER A 1 89 ? 8.617 -1.512 2.027 1.00 85.38 89 SER A CA 1
ATOM 670 C C . SER A 1 89 ? 9.636 -1.115 3.111 1.00 85.38 89 SER A C 1
ATOM 672 O O . SER A 1 89 ? 9.361 -0.244 3.944 1.00 85.38 89 SER A O 1
ATOM 674 N N . SER A 1 90 ? 10.826 -1.727 3.110 1.00 85.69 90 SER A N 1
ATOM 675 C CA . SER A 1 90 ? 11.975 -1.203 3.868 1.00 85.69 90 SER A CA 1
ATOM 676 C C . SER A 1 90 ? 12.475 0.116 3.245 1.00 85.69 90 SER A C 1
ATOM 678 O O . SER A 1 90 ? 12.015 0.523 2.175 1.00 85.69 90 SER A O 1
ATOM 680 N N . ASN A 1 91 ? 13.430 0.791 3.898 1.00 88.00 91 ASN A N 1
ATOM 681 C CA . ASN A 1 91 ? 14.025 2.032 3.376 1.00 88.00 91 ASN A CA 1
ATOM 682 C C . ASN A 1 91 ? 14.956 1.817 2.162 1.00 88.00 91 ASN A C 1
ATOM 684 O O . ASN A 1 91 ? 15.407 2.799 1.580 1.00 88.00 91 ASN A O 1
ATOM 688 N N . GLU A 1 92 ? 15.233 0.567 1.772 1.00 89.50 92 GLU A N 1
ATOM 689 C CA . GLU A 1 92 ? 15.942 0.249 0.520 1.00 89.50 92 GLU A CA 1
ATOM 690 C C . GLU A 1 92 ? 15.112 0.632 -0.711 1.00 89.50 92 GLU A C 1
ATOM 692 O O . GLU A 1 92 ? 15.664 0.998 -1.745 1.00 89.50 92 GLU A O 1
ATOM 697 N N . VAL A 1 93 ? 13.781 0.598 -0.594 1.00 93.81 93 VAL A N 1
ATOM 698 C CA . VAL A 1 93 ? 12.888 1.152 -1.611 1.00 93.81 93 VAL A CA 1
ATOM 699 C C . VAL A 1 93 ? 12.721 2.639 -1.330 1.00 93.81 93 VAL A C 1
ATOM 701 O O . VAL A 1 93 ? 12.247 3.041 -0.261 1.00 93.81 93 VAL A O 1
ATOM 704 N N . TRP A 1 94 ? 13.112 3.469 -2.293 1.00 93.38 94 TRP A N 1
ATOM 705 C CA . TRP A 1 94 ? 12.999 4.917 -2.162 1.00 93.38 94 TRP A CA 1
ATOM 706 C C . TRP A 1 94 ? 11.535 5.316 -2.036 1.00 93.38 94 TRP A C 1
ATOM 708 O O . TRP A 1 94 ? 10.656 4.643 -2.555 1.00 93.38 94 TRP A O 1
ATOM 718 N N . ARG A 1 95 ? 11.259 6.424 -1.349 1.00 92.88 95 ARG A N 1
ATOM 719 C CA . ARG A 1 95 ? 9.907 6.981 -1.225 1.00 92.88 95 ARG A CA 1
ATOM 720 C C . ARG A 1 95 ? 9.861 8.358 -1.850 1.00 92.88 95 ARG A C 1
ATOM 722 O O . ARG A 1 95 ? 10.777 9.155 -1.663 1.00 92.88 95 ARG A O 1
ATOM 729 N N . SER A 1 96 ? 8.782 8.638 -2.564 1.00 93.38 96 SER A N 1
ATOM 730 C CA . SER A 1 96 ? 8.570 9.923 -3.218 1.00 93.38 96 SER A CA 1
ATOM 731 C C . SER A 1 96 ? 7.109 10.341 -3.134 1.00 93.38 96 SER A C 1
ATOM 733 O O . SER A 1 96 ? 6.209 9.522 -2.952 1.00 93.38 96 SER A O 1
ATOM 735 N N . TYR A 1 97 ? 6.875 11.645 -3.249 1.00 92.12 97 TYR A N 1
ATOM 736 C CA . TYR A 1 97 ? 5.529 12.211 -3.205 1.00 92.12 97 TYR A CA 1
ATOM 737 C C . TYR A 1 97 ? 4.878 12.297 -4.603 1.00 92.12 97 TYR A C 1
ATOM 739 O O . TYR A 1 97 ? 3.653 12.274 -4.701 1.00 92.12 97 TYR A O 1
ATOM 747 N N . TYR A 1 98 ? 5.682 12.302 -5.678 1.00 93.56 98 TYR A N 1
ATOM 748 C CA . TYR A 1 98 ? 5.260 12.162 -7.079 1.00 93.56 98 TYR A CA 1
ATOM 749 C C . TYR A 1 98 ? 6.181 11.218 -7.846 1.00 93.56 98 TYR A C 1
ATOM 751 O O . TYR A 1 98 ? 7.359 11.098 -7.520 1.00 93.56 98 TYR A O 1
ATOM 759 N N . VAL A 1 99 ? 5.654 10.616 -8.919 1.00 96.38 99 VAL A N 1
ATOM 760 C CA . VAL A 1 99 ? 6.452 9.830 -9.875 1.00 96.38 99 VAL A CA 1
ATOM 761 C C . VAL A 1 99 ? 7.554 10.696 -10.495 1.00 96.38 99 VAL A C 1
ATOM 763 O O . VAL A 1 99 ? 8.725 10.319 -10.474 1.00 96.38 99 VAL A O 1
ATOM 766 N N . SER A 1 100 ? 7.188 11.874 -10.999 1.00 95.69 100 SER A N 1
ATOM 767 C CA . SER A 1 100 ? 8.108 12.940 -11.396 1.00 95.69 100 SER A CA 1
ATOM 768 C C . SER A 1 100 ? 7.364 14.271 -11.366 1.00 95.69 100 SER A C 1
ATOM 770 O O . SER A 1 100 ? 6.331 14.402 -12.019 1.00 95.69 100 SER A O 1
ATOM 772 N N . GLU A 1 101 ? 7.880 15.248 -10.620 1.00 92.38 101 GLU A N 1
ATOM 773 C CA . GLU A 1 101 ? 7.309 16.601 -10.561 1.00 92.38 101 GLU A CA 1
ATOM 774 C C . GLU A 1 101 ? 7.556 17.381 -11.861 1.00 92.38 101 GLU A C 1
ATOM 776 O O . GLU A 1 101 ? 6.686 18.079 -12.367 1.00 92.38 101 GLU A O 1
ATOM 781 N N . THR A 1 102 ? 8.731 17.240 -12.461 1.00 94.50 102 THR A N 1
ATOM 782 C CA . THR A 1 102 ? 9.097 18.051 -13.628 1.00 94.50 102 THR A CA 1
ATOM 783 C C . THR A 1 102 ? 8.712 17.411 -14.955 1.00 94.50 102 THR A C 1
ATOM 785 O O . THR A 1 102 ? 8.509 18.129 -15.926 1.00 94.50 102 THR A O 1
ATOM 788 N N . ASN A 1 103 ? 8.587 16.079 -15.011 1.00 96.31 103 ASN A N 1
ATOM 789 C CA . ASN A 1 103 ? 8.374 15.355 -16.270 1.00 96.31 103 ASN A CA 1
ATOM 790 C C . ASN A 1 103 ? 7.051 14.576 -16.326 1.00 96.31 103 ASN A C 1
ATOM 792 O O . ASN A 1 103 ? 6.687 14.079 -17.386 1.00 96.31 103 ASN A O 1
ATOM 796 N N . GLY A 1 104 ? 6.317 14.456 -15.214 1.00 96.06 104 GLY A N 1
ATOM 797 C CA . GLY A 1 104 ? 5.044 13.735 -15.176 1.00 96.06 104 GLY A CA 1
ATOM 798 C C . GLY A 1 104 ? 5.196 12.224 -15.402 1.00 96.06 104 GLY A C 1
ATOM 799 O O . GLY A 1 104 ? 5.919 11.539 -14.674 1.00 96.06 104 GLY A O 1
ATOM 800 N N . CYS A 1 105 ? 4.460 11.686 -16.374 1.00 97.50 105 CYS A N 1
ATOM 801 C CA . CYS A 1 105 ? 4.413 10.262 -16.692 1.00 97.50 105 CYS A CA 1
ATOM 802 C C . CYS A 1 105 ? 5.583 9.812 -17.579 1.00 97.50 105 CYS A C 1
ATOM 804 O O . CYS A 1 105 ? 5.877 10.487 -18.563 1.00 97.50 105 CYS A O 1
ATOM 806 N N . PRO A 1 106 ? 6.169 8.617 -17.341 1.00 96.81 106 PRO A N 1
ATOM 807 C CA . PRO A 1 106 ? 7.240 8.082 -18.188 1.00 96.81 106 PRO A CA 1
ATOM 808 C C . PRO A 1 106 ? 6.887 7.918 -19.678 1.00 96.81 106 PRO A C 1
ATOM 810 O O . PRO A 1 106 ? 7.790 7.741 -20.491 1.00 96.81 106 PRO A O 1
ATOM 813 N N . ASN A 1 107 ? 5.595 7.921 -20.039 1.00 97.25 107 ASN A N 1
ATOM 814 C CA . ASN A 1 107 ? 5.141 7.767 -21.424 1.00 97.25 107 ASN A CA 1
ATOM 815 C C . ASN A 1 107 ? 4.431 9.005 -21.990 1.00 97.25 107 ASN A C 1
ATOM 817 O O . ASN A 1 107 ? 4.820 9.473 -23.051 1.00 97.25 107 ASN A O 1
ATOM 821 N N . CYS A 1 108 ? 3.400 9.529 -21.319 1.00 97.25 108 CYS A N 1
ATOM 822 C CA . CYS A 1 108 ? 2.644 10.692 -21.814 1.00 97.25 108 CYS A CA 1
ATOM 823 C C . CYS A 1 108 ? 3.120 12.032 -21.233 1.00 97.25 108 CYS A C 1
ATOM 825 O O . CYS A 1 108 ? 2.472 13.052 -21.427 1.00 97.25 108 CYS A O 1
ATOM 827 N N . GLY A 1 109 ? 4.227 12.043 -20.485 1.00 96.81 109 GLY A N 1
ATOM 828 C CA . GLY A 1 109 ? 4.805 13.267 -19.944 1.00 96.81 109 GLY A CA 1
ATOM 829 C C . GLY A 1 109 ? 3.820 14.052 -19.075 1.00 96.81 109 GLY A C 1
ATOM 830 O O . GLY A 1 109 ? 3.219 13.511 -18.140 1.00 96.81 109 GLY A O 1
ATOM 831 N N . LEU A 1 110 ? 3.655 15.333 -19.397 1.00 97.25 110 LEU A N 1
ATOM 832 C CA . LEU A 1 110 ? 2.883 16.285 -18.602 1.00 97.25 110 LEU A CA 1
ATOM 833 C C . LEU A 1 110 ? 1.363 16.076 -18.667 1.00 97.25 110 LEU A C 1
ATOM 835 O O . LEU A 1 110 ? 0.676 16.573 -17.782 1.00 97.25 110 LEU A O 1
ATOM 839 N N . ASP A 1 111 ? 0.837 15.281 -19.603 1.00 97.62 111 ASP A N 1
ATOM 840 C CA . ASP A 1 111 ? -0.612 15.028 -19.734 1.00 97.62 111 ASP A CA 1
ATOM 841 C C . ASP A 1 111 ? -1.230 14.424 -18.457 1.00 97.62 111 ASP A C 1
ATOM 843 O O . ASP A 1 111 ? -2.423 14.542 -18.185 1.00 97.62 111 ASP A O 1
ATOM 847 N N . VAL A 1 112 ? -0.415 13.782 -17.612 1.00 97.06 112 VAL A N 1
ATOM 848 C CA . VAL A 1 112 ? -0.866 13.244 -16.318 1.00 97.06 112 VAL A CA 1
ATOM 849 C C . VAL A 1 112 ? -1.303 14.339 -15.330 1.00 97.06 112 VAL A C 1
ATOM 851 O O . VAL A 1 112 ? -2.013 14.054 -14.359 1.00 97.06 112 VAL A O 1
ATOM 854 N N . TYR A 1 113 ? -0.896 15.592 -15.548 1.00 96.06 113 TYR A N 1
ATOM 855 C CA . TYR A 1 113 ? -1.242 16.715 -14.676 1.00 96.06 113 TYR A CA 1
ATOM 856 C C . TYR A 1 113 ? -2.700 17.142 -14.771 1.00 96.06 113 TYR A C 1
ATOM 858 O O . TYR A 1 113 ? -3.229 17.617 -13.765 1.00 96.06 113 TYR A O 1
ATOM 866 N N . ASP A 1 114 ? -3.385 16.844 -15.874 1.00 96.25 114 ASP A N 1
ATOM 867 C CA . ASP A 1 114 ? -4.840 17.024 -15.984 1.00 96.25 114 ASP A CA 1
ATOM 868 C C . ASP A 1 114 ? -5.603 16.169 -14.954 1.00 96.25 114 ASP A C 1
ATOM 870 O O . ASP A 1 114 ? -6.734 16.470 -14.576 1.00 96.25 114 ASP A O 1
ATOM 874 N N . TYR A 1 115 ? -4.942 15.135 -14.421 1.00 94.25 115 TYR A N 1
ATOM 875 C CA . TYR A 1 115 ? -5.433 14.250 -13.364 1.00 94.25 115 TYR A CA 1
ATOM 876 C C . TYR A 1 115 ? -4.703 14.471 -12.025 1.00 94.25 115 TYR A C 1
ATOM 878 O O . TYR A 1 115 ? -4.773 13.644 -11.112 1.00 94.25 115 TYR A O 1
ATOM 886 N N . GLY A 1 116 ? -3.965 15.578 -11.895 1.00 90.88 116 GLY A N 1
ATOM 887 C CA . GLY A 1 116 ? -3.215 15.945 -10.694 1.00 90.88 116 GLY A CA 1
ATOM 888 C C . GLY A 1 116 ? -2.029 15.030 -10.382 1.00 90.88 116 GLY A C 1
ATOM 889 O O . GLY A 1 116 ? -1.666 14.914 -9.213 1.00 90.88 116 GLY A O 1
ATOM 890 N N . ASN A 1 117 ? -1.459 14.347 -11.386 1.00 89.25 117 ASN A N 1
ATOM 891 C CA . ASN A 1 117 ? -0.358 13.386 -11.215 1.00 89.25 117 ASN A CA 1
ATOM 892 C C . ASN A 1 117 ? -0.707 12.226 -10.249 1.00 89.25 117 ASN A C 1
ATOM 894 O O . ASN A 1 117 ? 0.150 11.681 -9.551 1.00 89.25 117 ASN A O 1
ATOM 898 N N . LYS A 1 118 ? -1.998 11.860 -10.185 1.00 91.88 118 LYS A N 1
ATOM 899 C CA . LYS A 1 118 ? -2.530 10.789 -9.329 1.00 91.88 118 LYS A CA 1
ATOM 900 C C . LYS A 1 118 ? -2.711 9.507 -10.129 1.00 91.88 118 LYS A C 1
ATOM 902 O O . LYS A 1 118 ? -3.632 9.394 -10.931 1.00 91.88 118 LYS A O 1
ATOM 907 N N . TYR A 1 119 ? -1.849 8.527 -9.890 1.00 97.12 119 TYR A N 1
ATOM 908 C CA . TYR A 1 119 ? -1.959 7.227 -10.545 1.00 97.12 119 TYR A CA 1
ATOM 909 C C . TYR A 1 119 ? -2.992 6.341 -9.846 1.00 97.12 119 TYR A C 1
ATOM 911 O O . TYR A 1 119 ? -3.219 6.442 -8.641 1.00 97.12 119 TYR A O 1
ATOM 919 N N . ASN A 1 120 ? -3.600 5.434 -10.602 1.00 97.81 120 ASN A N 1
ATOM 920 C CA . ASN A 1 120 ? -4.505 4.434 -10.049 1.00 97.81 120 ASN A CA 1
ATOM 921 C C . ASN A 1 120 ? -3.702 3.266 -9.464 1.00 97.81 120 ASN A C 1
ATOM 923 O O . ASN A 1 120 ? -2.742 2.803 -10.087 1.00 97.81 120 ASN A O 1
ATOM 927 N N . ILE A 1 121 ? -4.117 2.774 -8.296 1.00 96.88 121 ILE A N 1
ATOM 928 C CA . ILE A 1 121 ? -3.511 1.628 -7.606 1.00 96.88 121 ILE A CA 1
ATOM 929 C C . ILE A 1 121 ? -4.591 0.602 -7.279 1.00 96.88 121 ILE A C 1
ATOM 931 O O . ILE A 1 121 ? -5.681 0.960 -6.835 1.00 96.88 121 ILE A O 1
ATOM 935 N N . ASP A 1 122 ? -4.240 -0.671 -7.429 1.00 95.31 122 ASP A N 1
ATOM 936 C CA . ASP A 1 122 ? -4.976 -1.797 -6.866 1.00 95.31 122 ASP A CA 1
ATOM 937 C C . ASP A 1 122 ? -4.001 -2.658 -6.054 1.00 95.31 122 ASP A C 1
ATOM 939 O O . ASP A 1 122 ? -3.270 -3.473 -6.610 1.00 95.31 122 ASP A O 1
ATOM 943 N N . PHE A 1 123 ? -3.967 -2.449 -4.734 1.00 93.69 123 PHE A N 1
ATOM 944 C CA . PHE A 1 123 ? -3.034 -3.151 -3.847 1.00 93.69 123 PHE A CA 1
ATOM 945 C C . PHE A 1 123 ? -3.252 -4.668 -3.822 1.00 93.69 123 PHE A C 1
ATOM 947 O O . PHE A 1 123 ? -2.313 -5.395 -3.518 1.00 93.69 123 PHE A O 1
ATOM 954 N N . VAL A 1 124 ? -4.473 -5.135 -4.106 1.00 90.25 124 VAL A N 1
ATOM 955 C CA . VAL A 1 124 ? -4.858 -6.545 -3.961 1.00 90.25 124 VAL A CA 1
ATOM 956 C C . VAL A 1 124 ? -4.604 -7.302 -5.255 1.00 90.25 124 VAL A C 1
ATOM 958 O O . VAL A 1 124 ? -3.937 -8.330 -5.241 1.00 90.25 124 VAL A O 1
ATOM 961 N N . ASN A 1 125 ? -5.110 -6.795 -6.381 1.00 92.62 125 ASN A N 1
ATOM 962 C CA . ASN A 1 125 ? -5.041 -7.519 -7.652 1.00 92.62 125 ASN A CA 1
ATOM 963 C C . ASN A 1 125 ? -3.826 -7.128 -8.503 1.00 92.62 125 ASN A C 1
ATOM 965 O O . ASN A 1 125 ? -3.503 -7.833 -9.458 1.00 92.62 125 ASN A O 1
ATOM 969 N N . LYS A 1 126 ? -3.181 -5.989 -8.214 1.00 93.44 126 LYS A N 1
ATOM 970 C CA . LYS A 1 126 ? -2.009 -5.484 -8.950 1.00 93.44 126 LYS A CA 1
ATOM 971 C C . LYS A 1 126 ? -0.960 -4.889 -7.994 1.00 93.44 126 LYS A C 1
ATOM 973 O O . LYS A 1 126 ? -0.621 -3.706 -8.118 1.00 93.44 126 LYS A O 1
ATOM 978 N N . PRO A 1 127 ? -0.446 -5.675 -7.032 1.00 93.69 127 PRO A N 1
ATOM 979 C CA . PRO A 1 127 ? 0.565 -5.194 -6.100 1.00 93.69 127 PRO A CA 1
ATOM 980 C C . PRO A 1 127 ? 1.798 -4.676 -6.850 1.00 93.69 127 PRO A C 1
ATOM 982 O O . PRO A 1 127 ? 2.186 -5.187 -7.900 1.00 93.69 127 PRO A O 1
ATOM 985 N N . PHE A 1 128 ? 2.402 -3.622 -6.308 1.00 96.12 128 PHE A N 1
ATOM 986 C CA . PHE A 1 128 ? 3.561 -2.926 -6.873 1.00 96.12 128 PHE A CA 1
ATOM 987 C C . PHE A 1 128 ? 3.360 -2.388 -8.295 1.00 96.12 128 PHE A C 1
ATOM 989 O O . PHE A 1 128 ? 4.333 -2.182 -9.018 1.00 96.12 128 PHE A O 1
ATOM 996 N N . LYS A 1 129 ? 2.113 -2.126 -8.704 1.00 97.62 129 LYS A N 1
ATOM 997 C CA . LYS A 1 129 ? 1.794 -1.483 -9.981 1.00 97.62 129 LYS A CA 1
ATOM 998 C C . LYS A 1 129 ? 1.022 -0.184 -9.786 1.00 97.62 129 LYS A C 1
ATOM 1000 O O . LYS A 1 129 ? 0.168 -0.061 -8.909 1.00 97.62 129 LYS A O 1
ATOM 1005 N N . ILE A 1 130 ? 1.284 0.766 -10.676 1.00 98.19 130 ILE A N 1
ATOM 1006 C CA . ILE A 1 130 ? 0.553 2.025 -10.814 1.00 98.19 130 ILE A CA 1
ATOM 1007 C C . ILE A 1 130 ? 0.069 2.161 -12.254 1.00 98.19 130 ILE A C 1
ATOM 1009 O O . ILE A 1 130 ? 0.779 1.791 -13.186 1.00 98.19 130 ILE A O 1
ATOM 1013 N N . THR A 1 131 ? -1.136 2.687 -12.455 1.00 98.56 131 THR A N 1
ATOM 1014 C CA . THR A 1 131 ? -1.699 2.917 -13.796 1.00 98.56 131 THR A CA 1
ATOM 1015 C C . THR A 1 131 ? -1.882 4.408 -14.031 1.00 98.56 131 THR A C 1
ATOM 1017 O O . THR A 1 131 ? -2.540 5.083 -13.237 1.00 98.56 131 THR A O 1
ATOM 1020 N N . CYS A 1 132 ? -1.296 4.934 -15.105 1.00 98.25 132 CYS A N 1
ATOM 1021 C CA . CYS A 1 132 ? -1.443 6.340 -15.470 1.00 98.25 132 CYS A CA 1
ATOM 1022 C C . CYS A 1 132 ? -2.888 6.614 -15.917 1.00 98.25 132 CYS A C 1
ATOM 1024 O O . CYS A 1 132 ? -3.359 5.933 -16.825 1.00 98.25 132 CYS A O 1
ATOM 1026 N N . PRO A 1 133 ? -3.595 7.602 -15.345 1.00 97.94 133 PRO A N 1
ATOM 1027 C CA . PRO A 1 133 ? -4.966 7.910 -15.753 1.00 97.94 133 PRO A CA 1
ATOM 1028 C C . PRO A 1 133 ? -5.052 8.531 -17.156 1.00 97.94 133 PRO A C 1
ATOM 1030 O O . PRO A 1 133 ? -6.063 8.358 -17.822 1.00 97.94 133 PRO A O 1
ATOM 1033 N N . ALA A 1 134 ? -3.997 9.209 -17.624 1.00 97.94 134 ALA A N 1
ATOM 1034 C CA . ALA A 1 134 ? -4.000 9.891 -18.918 1.00 97.94 134 ALA A CA 1
ATOM 1035 C C . ALA A 1 134 ? -3.763 8.935 -20.100 1.00 97.94 134 ALA A C 1
ATOM 1037 O O . ALA A 1 134 ? -4.476 8.993 -21.095 1.00 97.94 134 ALA A O 1
ATOM 1038 N N . CYS A 1 135 ? -2.788 8.022 -19.993 1.00 97.69 135 CYS A N 1
ATOM 1039 C CA . CYS A 1 135 ? -2.440 7.098 -21.085 1.00 97.69 135 CYS A CA 1
ATOM 1040 C C . CYS A 1 135 ? -2.738 5.621 -20.797 1.00 97.69 135 CYS A C 1
ATOM 1042 O O . CYS A 1 135 ? -2.418 4.767 -21.618 1.00 97.69 135 CYS A O 1
ATOM 1044 N N . SER A 1 136 ? -3.315 5.297 -19.636 1.00 97.88 136 SER A N 1
ATOM 1045 C CA . SER A 1 136 ? -3.651 3.927 -19.206 1.00 97.88 136 SER A CA 1
ATOM 1046 C C . SER A 1 136 ? -2.475 2.942 -19.112 1.00 97.88 136 SER A C 1
ATOM 1048 O O . SER A 1 136 ? -2.684 1.762 -18.833 1.00 97.88 136 SER A O 1
ATOM 1050 N N . MET A 1 137 ? -1.232 3.396 -19.300 1.00 97.94 137 MET A N 1
ATOM 1051 C CA . MET A 1 137 ? -0.054 2.542 -19.150 1.00 97.94 137 MET A CA 1
ATOM 1052 C C . MET A 1 137 ? 0.196 2.163 -17.692 1.00 97.94 137 MET A C 1
ATOM 1054 O O . MET A 1 137 ? -0.057 2.948 -16.773 1.00 97.94 137 MET A O 1
ATOM 1058 N N . VAL A 1 138 ? 0.740 0.962 -17.505 1.00 98.38 138 VAL A N 1
ATOM 1059 C CA . VAL A 1 138 ? 1.042 0.373 -16.202 1.00 98.38 138 VAL A CA 1
ATOM 1060 C C . VAL A 1 138 ? 2.548 0.396 -15.963 1.00 98.38 138 VAL A C 1
ATOM 1062 O O . VAL A 1 138 ? 3.323 -0.065 -16.798 1.00 98.38 138 VAL A O 1
ATOM 1065 N N . PHE A 1 139 ? 2.954 0.891 -14.797 1.00 98.44 139 PHE A N 1
ATOM 1066 C CA . PHE A 1 139 ? 4.346 0.950 -14.363 1.00 98.44 139 PHE A CA 1
ATOM 1067 C C . PHE A 1 139 ? 4.535 0.279 -12.990 1.00 98.44 139 PHE A C 1
ATOM 1069 O O . PHE A 1 139 ? 3.586 0.234 -12.208 1.00 98.44 139 PHE A O 1
ATOM 1076 N N . PRO A 1 140 ? 5.742 -0.218 -12.675 1.00 98.50 140 PRO A N 1
ATOM 1077 C CA . PRO A 1 140 ? 6.832 -0.425 -13.619 1.00 98.50 140 PRO A CA 1
ATOM 1078 C C . PRO A 1 140 ? 6.498 -1.561 -14.596 1.00 98.50 140 PRO A C 1
ATOM 1080 O O . PRO A 1 140 ? 5.496 -2.270 -14.453 1.00 98.50 140 PRO A O 1
ATOM 1083 N N . THR A 1 141 ? 7.319 -1.722 -15.623 1.00 98.56 141 THR A N 1
ATOM 1084 C CA . THR A 1 141 ? 7.086 -2.687 -16.708 1.00 98.56 141 THR A CA 1
ATOM 1085 C C . THR A 1 141 ? 7.618 -4.080 -16.389 1.00 98.56 141 THR A C 1
ATOM 1087 O O . THR A 1 141 ? 7.321 -5.030 -17.109 1.00 98.56 141 THR A O 1
ATOM 1090 N N . ASN A 1 142 ? 8.369 -4.216 -15.295 1.00 98.56 142 ASN A N 1
ATOM 1091 C CA . ASN A 1 142 ? 8.908 -5.472 -14.795 1.00 98.56 142 ASN A CA 1
ATOM 1092 C C . ASN A 1 142 ? 8.057 -6.090 -13.682 1.00 98.56 142 ASN A C 1
ATOM 1094 O O . ASN A 1 142 ? 7.224 -5.412 -13.075 1.00 98.56 142 ASN A O 1
ATOM 1098 N N . ASP A 1 143 ? 8.272 -7.370 -13.388 1.00 98.06 143 ASP A N 1
ATOM 1099 C CA . ASP A 1 143 ? 7.647 -8.047 -12.247 1.00 98.06 143 ASP A CA 1
ATOM 1100 C C . ASP A 1 143 ? 8.325 -7.640 -10.926 1.00 98.06 143 ASP A C 1
ATOM 1102 O O . ASP A 1 143 ? 9.163 -8.348 -10.362 1.00 98.06 143 ASP A O 1
ATOM 1106 N N . PHE A 1 144 ? 7.980 -6.441 -10.453 1.00 97.81 144 PHE A N 1
ATOM 1107 C CA . PHE A 1 144 ? 8.549 -5.889 -9.232 1.00 97.81 144 PHE A CA 1
ATOM 1108 C C . PHE A 1 144 ? 8.146 -6.677 -7.983 1.00 97.81 144 PHE A C 1
ATOM 1110 O O . PHE A 1 144 ? 8.926 -6.748 -7.041 1.00 97.81 144 PHE A O 1
ATOM 1117 N N . GLU A 1 145 ? 6.959 -7.288 -7.955 1.00 96.62 145 GLU A N 1
ATOM 1118 C CA . GLU A 1 145 ? 6.526 -8.073 -6.798 1.00 96.62 145 GLU A CA 1
ATOM 1119 C C . GLU A 1 145 ? 7.442 -9.285 -6.594 1.00 96.62 145 GLU A C 1
ATOM 1121 O O . GLU A 1 145 ? 7.930 -9.506 -5.483 1.00 96.62 145 GLU A O 1
ATOM 1126 N N . SER A 1 146 ? 7.731 -10.035 -7.661 1.00 97.75 146 SER A N 1
ATOM 1127 C CA . SER A 1 146 ? 8.657 -11.169 -7.595 1.00 97.75 146 SER A CA 1
ATOM 1128 C C . SER A 1 146 ? 10.087 -10.727 -7.278 1.00 97.75 146 SER A C 1
ATOM 1130 O O . SER A 1 146 ? 10.762 -11.369 -6.467 1.00 97.75 146 SER A O 1
ATOM 1132 N N . TYR A 1 147 ? 10.538 -9.601 -7.847 1.00 98.06 147 TYR A N 1
ATOM 1133 C CA . TYR A 1 147 ? 11.818 -8.982 -7.488 1.00 98.06 147 TYR A CA 1
ATOM 1134 C C . TYR A 1 147 ? 11.886 -8.663 -5.989 1.00 98.06 147 TYR A C 1
ATOM 1136 O O . TYR A 1 147 ? 12.797 -9.124 -5.301 1.00 98.06 147 TYR A O 1
ATOM 1144 N N . TYR A 1 148 ? 10.882 -7.961 -5.464 1.00 97.19 148 TYR A N 1
ATOM 1145 C CA . TYR A 1 148 ? 10.788 -7.569 -4.064 1.00 97.19 148 TYR A CA 1
ATOM 1146 C C . TYR A 1 148 ? 10.785 -8.788 -3.139 1.00 97.19 148 TYR A C 1
ATOM 1148 O O . TYR A 1 148 ? 11.649 -8.905 -2.273 1.00 97.19 148 TYR A O 1
ATOM 1156 N N . LYS A 1 149 ? 9.888 -9.756 -3.375 1.00 96.62 149 LYS A N 1
ATOM 1157 C CA . LYS A 1 149 ? 9.782 -10.982 -2.565 1.00 96.62 149 LYS A CA 1
ATOM 1158 C C . LYS A 1 149 ? 11.075 -11.789 -2.541 1.00 96.62 149 LYS A C 1
ATOM 1160 O O . LYS A 1 149 ? 11.432 -12.326 -1.500 1.00 96.62 149 LYS A O 1
ATOM 1165 N N . SER A 1 150 ? 11.796 -11.851 -3.660 1.00 97.62 150 SER A N 1
ATOM 1166 C CA . SER A 1 150 ? 13.063 -12.587 -3.734 1.00 97.62 150 SER A CA 1
ATOM 1167 C C . SER A 1 150 ? 14.195 -11.978 -2.898 1.00 97.62 150 SER A C 1
ATOM 1169 O O . SER A 1 150 ? 15.184 -12.658 -2.643 1.00 97.62 150 SER A O 1
ATOM 1171 N N . GLY A 1 151 ? 14.066 -10.712 -2.487 1.00 96.38 151 GLY A N 1
ATOM 1172 C CA . GLY A 1 151 ? 15.034 -10.014 -1.643 1.00 96.38 151 GLY A CA 1
ATOM 1173 C C . GLY A 1 151 ? 14.604 -9.851 -0.184 1.00 96.38 151 GLY A C 1
ATOM 1174 O O . GLY A 1 151 ? 15.295 -9.139 0.542 1.00 96.38 151 GLY A O 1
ATOM 1175 N N . LEU A 1 152 ? 13.476 -10.438 0.237 1.00 95.94 152 LEU A N 1
ATOM 1176 C CA . LEU A 1 152 ? 13.013 -10.392 1.628 1.00 95.94 152 LEU A CA 1
ATOM 1177 C C . LEU A 1 152 ? 13.759 -11.410 2.494 1.00 95.94 152 LEU A C 1
ATOM 1179 O O . LEU A 1 152 ? 13.989 -12.544 2.074 1.00 95.94 152 LEU A O 1
ATOM 1183 N N . ASP A 1 153 ? 14.095 -11.009 3.716 1.00 93.69 153 ASP A N 1
ATOM 1184 C CA . ASP A 1 153 ? 14.497 -11.925 4.785 1.00 93.69 153 ASP A CA 1
ATOM 1185 C C . ASP A 1 153 ? 13.291 -12.412 5.614 1.00 93.69 153 ASP A C 1
ATOM 1187 O O . ASP A 1 153 ? 12.136 -12.063 5.346 1.00 93.69 153 ASP A O 1
ATOM 1191 N N . GLU A 1 154 ? 13.548 -13.224 6.640 1.00 91.69 154 GLU A N 1
ATOM 1192 C CA . GLU A 1 154 ? 12.533 -13.753 7.560 1.00 91.69 154 GLU A CA 1
ATOM 1193 C C . GLU A 1 154 ? 11.763 -12.674 8.345 1.00 91.69 154 GLU A C 1
ATOM 1195 O O . GLU A 1 154 ? 10.721 -12.963 8.937 1.00 91.69 154 GLU A O 1
ATOM 1200 N N . HIS A 1 155 ? 12.252 -11.433 8.346 1.00 89.81 155 HIS A N 1
ATOM 1201 C CA . HIS A 1 155 ? 11.649 -10.281 9.009 1.00 89.81 155 HIS A CA 1
ATOM 1202 C C . HIS A 1 155 ? 10.967 -9.318 8.026 1.00 89.81 155 HIS A C 1
ATOM 1204 O O . HIS A 1 155 ? 10.581 -8.217 8.421 1.00 89.81 155 HIS A O 1
ATOM 1210 N N . TYR A 1 156 ? 10.774 -9.720 6.763 1.00 91.62 156 TYR A N 1
ATOM 1211 C CA . TYR A 1 156 ? 10.203 -8.883 5.701 1.00 91.62 156 TYR A CA 1
ATOM 1212 C C . TYR A 1 156 ? 11.025 -7.615 5.408 1.00 91.62 156 TYR A C 1
ATOM 1214 O O . TYR A 1 156 ? 10.499 -6.625 4.883 1.00 91.62 156 TYR A O 1
ATOM 1222 N N . VAL A 1 157 ? 12.328 -7.629 5.701 1.00 92.62 157 VAL A N 1
ATOM 1223 C CA . VAL A 1 157 ? 13.238 -6.546 5.331 1.00 92.62 157 VAL A CA 1
ATOM 1224 C C . VAL A 1 157 ? 13.795 -6.831 3.941 1.00 92.62 157 VAL A C 1
ATOM 1226 O O . VAL A 1 157 ? 14.500 -7.809 3.708 1.00 92.62 157 VAL A O 1
ATOM 1229 N N . PHE A 1 158 ? 13.463 -5.958 2.992 1.00 95.00 158 PHE A N 1
ATOM 1230 C CA . PHE A 1 158 ? 13.956 -6.061 1.623 1.00 95.00 158 PHE A CA 1
ATOM 1231 C C . PHE A 1 158 ? 15.414 -5.620 1.513 1.00 95.00 158 PHE A C 1
ATOM 1233 O O . PHE A 1 158 ? 15.766 -4.561 2.036 1.00 95.00 158 PHE A O 1
ATOM 1240 N N . ASN A 1 159 ? 16.216 -6.399 0.782 1.00 94.56 159 ASN A N 1
ATOM 1241 C CA . ASN A 1 159 ? 17.586 -6.093 0.388 1.00 94.56 159 ASN A CA 1
ATOM 1242 C C . ASN A 1 159 ? 17.762 -6.269 -1.131 1.00 94.56 159 ASN A C 1
ATOM 1244 O O . ASN A 1 159 ? 17.751 -7.387 -1.655 1.00 94.56 159 ASN A O 1
ATOM 1248 N N . SER A 1 160 ? 18.003 -5.156 -1.826 1.00 94.25 160 SER A N 1
ATOM 1249 C CA . SER A 1 160 ? 18.165 -5.107 -3.286 1.00 94.25 160 SER A CA 1
ATOM 1250 C C . SER A 1 160 ? 19.331 -5.955 -3.815 1.00 94.25 160 SER A C 1
ATOM 1252 O O . SER A 1 160 ? 19.262 -6.497 -4.917 1.00 94.25 160 SER A O 1
ATOM 1254 N N . GLN A 1 161 ? 20.397 -6.132 -3.029 1.00 94.38 161 GLN A N 1
ATOM 1255 C CA . GLN A 1 161 ? 21.577 -6.904 -3.434 1.00 94.38 161 GLN A CA 1
ATOM 1256 C C . GLN A 1 161 ? 21.343 -8.416 -3.406 1.00 94.38 161 GLN A C 1
ATOM 1258 O O . GLN A 1 161 ? 22.029 -9.151 -4.115 1.00 94.38 161 GLN A O 1
ATOM 1263 N N . LYS A 1 162 ? 20.386 -8.881 -2.595 1.00 96.12 162 LYS A N 1
ATOM 1264 C CA . LYS A 1 162 ? 19.987 -10.296 -2.519 1.00 96.12 162 LYS A CA 1
ATOM 1265 C C . LYS A 1 162 ? 18.840 -10.637 -3.472 1.00 96.12 162 LYS A C 1
ATOM 1267 O O . LYS A 1 162 ? 18.625 -11.810 -3.760 1.00 96.12 162 LYS A O 1
ATOM 1272 N N . ALA A 1 163 ? 18.122 -9.625 -3.955 1.00 97.50 163 ALA A N 1
ATOM 1273 C CA . ALA A 1 163 ? 16.995 -9.798 -4.853 1.00 97.50 163 ALA A CA 1
ATOM 1274 C C . ALA A 1 163 ? 17.420 -10.391 -6.207 1.00 97.50 163 ALA A C 1
ATOM 1276 O O . ALA A 1 163 ? 18.480 -10.091 -6.765 1.00 97.50 163 ALA A O 1
ATOM 1277 N N . ASN A 1 164 ? 16.561 -11.235 -6.766 1.00 98.12 164 ASN A N 1
ATOM 1278 C CA . ASN A 1 164 ? 16.813 -11.916 -8.019 1.00 98.12 164 ASN A CA 1
ATOM 1279 C C . ASN A 1 164 ? 16.629 -10.962 -9.208 1.00 98.12 164 ASN A C 1
ATOM 1281 O O . ASN A 1 164 ? 15.514 -10.635 -9.620 1.00 98.12 164 ASN A O 1
ATOM 1285 N N . LYS A 1 165 ? 17.754 -10.569 -9.806 1.00 97.62 165 LYS A N 1
ATOM 1286 C CA . LYS A 1 165 ? 17.813 -9.611 -10.918 1.00 97.62 165 LYS A CA 1
ATOM 1287 C C . LYS A 1 165 ? 17.161 -10.109 -12.212 1.00 97.62 165 LYS A C 1
ATOM 1289 O O . LYS A 1 165 ? 16.956 -9.303 -13.114 1.00 97.62 165 LYS A O 1
ATOM 1294 N N . GLN A 1 166 ? 16.781 -11.388 -12.320 1.00 97.75 166 GLN A N 1
ATOM 1295 C CA . GLN A 1 166 ? 16.042 -11.887 -13.490 1.00 97.75 166 GLN A CA 1
ATOM 1296 C C . GLN A 1 166 ? 14.699 -11.169 -13.689 1.00 97.75 166 GLN A C 1
ATOM 1298 O O . GLN A 1 166 ? 14.218 -11.063 -14.814 1.00 97.75 166 GLN A O 1
ATOM 1303 N N . TYR A 1 167 ? 14.120 -10.656 -12.599 1.00 98.31 167 TYR A N 1
ATOM 1304 C CA . TYR A 1 167 ? 12.865 -9.912 -12.601 1.00 98.31 167 TYR A CA 1
ATOM 1305 C C . TYR A 1 167 ? 13.035 -8.433 -12.970 1.00 98.31 167 TYR A C 1
ATOM 1307 O O . TYR A 1 167 ? 12.046 -7.709 -13.019 1.00 98.31 167 TYR A O 1
ATOM 1315 N N . LEU A 1 168 ? 14.255 -7.955 -13.241 1.00 97.88 168 LEU A N 1
ATOM 1316 C CA . LEU A 1 168 ? 14.527 -6.583 -13.687 1.00 97.88 168 LEU A CA 1
ATOM 1317 C C . LEU A 1 168 ? 14.517 -6.489 -15.216 1.00 97.88 168 LEU A C 1
ATOM 1319 O O . LEU A 1 168 ? 15.486 -6.062 -15.843 1.00 97.88 168 LEU A O 1
ATOM 1323 N N . LYS A 1 169 ? 13.407 -6.928 -15.816 1.00 98.12 169 LYS A N 1
ATOM 1324 C CA . LYS A 1 169 ? 13.187 -6.930 -17.265 1.00 98.12 169 LYS A CA 1
ATOM 1325 C C . LYS A 1 169 ? 11.773 -6.484 -17.589 1.00 98.12 169 LYS A C 1
ATOM 1327 O O . LYS A 1 169 ? 10.829 -6.852 -16.896 1.00 98.12 169 LYS A O 1
ATOM 1332 N N . ASN A 1 170 ? 11.633 -5.711 -18.652 1.00 98.38 170 ASN A N 1
ATOM 1333 C CA . ASN A 1 170 ? 10.357 -5.277 -19.187 1.00 98.38 170 ASN A CA 1
ATOM 1334 C C . ASN A 1 170 ? 9.593 -6.485 -19.745 1.00 98.38 170 ASN A C 1
ATOM 1336 O O . ASN A 1 170 ? 10.006 -7.086 -20.736 1.00 98.38 170 ASN A O 1
ATOM 1340 N N . VAL A 1 171 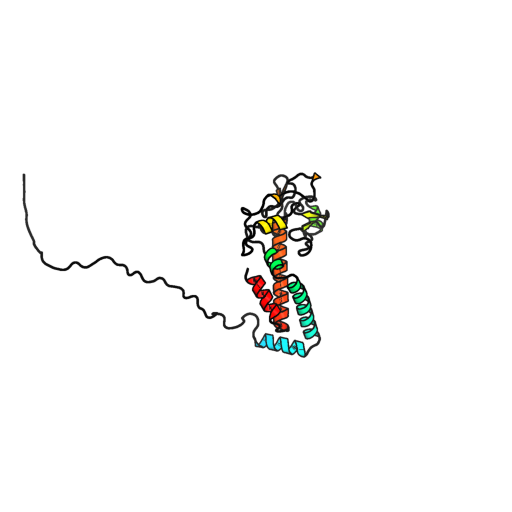? 8.475 -6.820 -19.105 1.00 97.62 171 VAL A N 1
ATOM 1341 C CA . VAL A 1 171 ? 7.569 -7.898 -19.529 1.00 97.62 171 VAL A CA 1
ATOM 1342 C C . VAL A 1 171 ? 6.245 -7.364 -20.074 1.00 97.62 171 VAL A C 1
ATOM 1344 O O . VAL A 1 171 ? 5.526 -8.094 -20.749 1.00 97.62 171 VAL A O 1
ATOM 1347 N N . SER A 1 172 ? 5.919 -6.098 -19.795 1.00 97.19 172 SER A N 1
ATOM 1348 C CA . SER A 1 172 ? 4.647 -5.486 -20.194 1.00 97.19 172 SER A CA 1
ATOM 1349 C C . SER A 1 172 ? 4.653 -4.920 -21.615 1.00 97.19 172 SER A C 1
ATOM 1351 O O . SER A 1 172 ? 3.615 -4.947 -22.269 1.00 97.19 172 SER A O 1
ATOM 1353 N N . TYR A 1 173 ? 5.790 -4.385 -22.078 1.00 97.19 173 TYR A N 1
ATOM 1354 C CA . TYR A 1 173 ? 5.905 -3.662 -23.356 1.00 97.19 173 TYR A CA 1
ATOM 1355 C C . TYR A 1 173 ? 7.190 -4.041 -24.113 1.00 97.19 173 TYR A C 1
ATOM 1357 O O . TYR A 1 173 ? 8.079 -3.191 -24.262 1.00 97.19 173 TYR A O 1
ATOM 1365 N N . PRO A 1 174 ? 7.362 -5.308 -24.544 1.00 96.00 174 PRO A N 1
ATOM 1366 C CA . PRO A 1 174 ? 8.615 -5.795 -25.134 1.00 96.00 174 PRO A CA 1
ATOM 1367 C C . PRO A 1 174 ? 9.104 -4.968 -26.331 1.00 96.00 174 PRO A C 1
ATOM 1369 O O . PRO A 1 174 ? 10.309 -4.830 -26.543 1.00 96.00 174 PRO A O 1
ATOM 1372 N N . GLU A 1 175 ? 8.184 -4.360 -27.079 1.00 97.06 175 GLU A N 1
ATOM 1373 C CA . GLU A 1 175 ? 8.466 -3.499 -28.228 1.00 97.06 175 GLU A CA 1
ATOM 1374 C C . GLU A 1 175 ? 9.245 -2.223 -27.871 1.00 97.06 175 GLU A C 1
ATOM 1376 O O . GLU A 1 175 ? 9.871 -1.623 -28.742 1.00 97.06 175 GLU A O 1
ATOM 1381 N N . LYS A 1 176 ? 9.247 -1.814 -26.596 1.00 96.38 176 LYS A N 1
ATOM 1382 C CA . LYS A 1 176 ? 10.006 -0.652 -26.098 1.00 96.38 176 LYS A CA 1
ATOM 1383 C C . LYS A 1 176 ? 11.424 -1.005 -25.633 1.00 96.38 176 LYS A C 1
ATOM 1385 O O . LYS A 1 176 ? 12.178 -0.111 -25.257 1.00 96.38 176 LYS A O 1
ATOM 1390 N N . GLY A 1 177 ? 11.799 -2.284 -25.679 1.00 97.38 177 GLY A N 1
ATOM 1391 C CA . GLY A 1 177 ? 13.121 -2.785 -25.301 1.00 97.38 177 GLY A CA 1
ATOM 1392 C C . GLY A 1 177 ? 13.179 -3.395 -23.898 1.00 97.38 177 GLY A C 1
ATOM 1393 O O . GLY A 1 177 ? 12.366 -3.086 -23.024 1.00 97.38 177 GLY A O 1
ATOM 1394 N N . GLU A 1 178 ? 14.178 -4.259 -23.685 1.00 96.94 178 GLU A N 1
ATOM 1395 C CA . GLU A 1 178 ? 14.294 -5.148 -22.512 1.00 96.94 178 GLU A CA 1
ATOM 1396 C C . GLU A 1 178 ? 14.322 -4.407 -21.164 1.00 96.94 178 GLU A C 1
ATOM 1398 O O . GLU A 1 178 ? 13.821 -4.931 -20.176 1.00 96.94 178 GLU A O 1
ATOM 1403 N N . TYR A 1 179 ? 14.853 -3.182 -21.112 1.00 96.56 179 TYR A N 1
ATOM 1404 C CA . TYR A 1 179 ? 15.013 -2.423 -19.861 1.00 96.56 179 TYR A CA 1
ATOM 1405 C C . TYR A 1 179 ? 14.125 -1.178 -19.769 1.00 96.56 179 TYR A C 1
ATOM 1407 O O . TYR A 1 179 ? 14.222 -0.409 -18.811 1.00 96.56 179 TYR A O 1
ATOM 1415 N N . TRP A 1 180 ? 13.243 -0.948 -20.745 1.00 97.81 180 TRP A N 1
ATOM 1416 C CA . TRP A 1 180 ? 12.395 0.240 -20.733 1.00 97.81 180 TRP A CA 1
ATOM 1417 C C . TRP A 1 180 ? 11.320 0.137 -19.650 1.00 97.81 180 TRP A C 1
ATOM 1419 O O . TRP A 1 180 ? 10.545 -0.818 -19.625 1.00 97.81 180 TRP A O 1
ATOM 1429 N N . GLY A 1 181 ? 11.250 1.132 -18.763 1.00 97.50 181 GLY A N 1
ATOM 1430 C CA . GLY A 1 181 ? 10.225 1.182 -17.719 1.00 97.50 181 GLY A CA 1
ATOM 1431 C C . GLY A 1 181 ? 10.464 0.255 -16.518 1.00 97.50 181 GLY A C 1
ATOM 1432 O O . GLY A 1 181 ? 9.555 0.092 -15.702 1.00 97.50 181 GLY A O 1
ATOM 1433 N N . VAL A 1 182 ? 11.651 -0.351 -16.415 1.00 98.44 182 VAL A N 1
ATOM 1434 C CA . VAL A 1 182 ? 12.046 -1.248 -15.317 1.00 98.44 182 VAL A CA 1
ATOM 1435 C C . VAL A 1 182 ? 12.415 -0.436 -14.075 1.00 98.44 182 VAL A C 1
ATOM 1437 O O . VAL A 1 182 ? 13.179 0.523 -14.176 1.00 98.44 182 VAL A O 1
ATOM 1440 N N . ASP A 1 183 ? 11.885 -0.822 -12.914 1.00 98.19 183 ASP A N 1
ATOM 1441 C CA . ASP A 1 183 ? 12.213 -0.239 -11.606 1.00 98.19 183 ASP A CA 1
ATOM 1442 C C . ASP A 1 183 ? 12.886 -1.299 -10.721 1.00 98.19 183 ASP A C 1
ATOM 1444 O O . ASP A 1 183 ? 12.459 -2.457 -10.683 1.00 98.19 183 ASP A O 1
ATOM 1448 N N . ASP A 1 184 ? 13.941 -0.900 -10.017 1.00 96.75 184 ASP A N 1
ATOM 1449 C CA . ASP A 1 184 ? 14.732 -1.719 -9.092 1.00 96.75 184 ASP A CA 1
ATOM 1450 C C . ASP A 1 184 ? 14.543 -1.321 -7.614 1.00 96.75 184 ASP A C 1
ATOM 1452 O O . ASP A 1 184 ? 15.228 -1.842 -6.732 1.00 96.75 184 ASP A O 1
ATOM 1456 N N . GLY A 1 185 ? 13.602 -0.414 -7.341 1.00 95.94 185 GLY A N 1
ATOM 1457 C CA . GLY A 1 185 ? 13.308 0.163 -6.031 1.00 95.94 185 GLY A CA 1
ATOM 1458 C C . GLY A 1 185 ? 13.821 1.595 -5.892 1.00 95.94 185 GLY A C 1
ATOM 1459 O O . GLY A 1 185 ? 13.432 2.294 -4.955 1.00 95.94 185 GLY A O 1
ATOM 1460 N N . THR A 1 186 ? 14.649 2.056 -6.833 1.00 95.62 186 THR A N 1
ATOM 1461 C CA . THR A 1 186 ? 15.189 3.422 -6.874 1.00 95.62 186 THR A CA 1
ATOM 1462 C C . THR A 1 186 ? 14.558 4.278 -7.974 1.00 95.62 186 THR A C 1
ATOM 1464 O O . THR A 1 186 ? 14.874 5.464 -8.103 1.00 95.62 186 THR A O 1
ATOM 1467 N N . GLY A 1 187 ? 13.650 3.723 -8.776 1.00 96.56 187 GLY A N 1
ATOM 1468 C CA . GLY A 1 187 ? 12.976 4.406 -9.875 1.00 96.56 187 GLY A CA 1
ATOM 1469 C C . GLY A 1 187 ? 13.410 3.927 -11.259 1.00 96.56 187 GLY A C 1
ATOM 1470 O O . GLY A 1 187 ? 14.523 3.459 -11.479 1.00 96.56 187 GLY A O 1
ATOM 1471 N N . VAL A 1 188 ? 12.518 4.135 -12.219 1.00 97.31 188 VAL A N 1
ATOM 1472 C CA . VAL A 1 188 ? 12.716 3.908 -13.653 1.00 97.31 188 VAL A CA 1
ATOM 1473 C C . VAL A 1 188 ? 13.610 4.995 -14.236 1.00 97.31 188 VAL A C 1
ATOM 1475 O O . VAL A 1 188 ? 13.343 6.176 -14.023 1.00 97.31 188 VAL A O 1
ATOM 1478 N N . VAL A 1 189 ? 14.608 4.631 -15.043 1.00 96.88 189 VAL A N 1
ATOM 1479 C CA . VAL A 1 189 ? 15.441 5.601 -15.774 1.00 96.88 189 VAL A CA 1
ATOM 1480 C C . VAL A 1 189 ? 15.167 5.517 -17.274 1.00 96.88 189 VAL A C 1
ATOM 1482 O O . VAL A 1 189 ? 15.397 4.484 -17.896 1.00 96.88 189 VAL A O 1
ATOM 1485 N N . ILE A 1 190 ? 14.695 6.614 -17.872 1.00 95.19 190 ILE A N 1
ATOM 1486 C CA . ILE A 1 190 ? 14.449 6.737 -19.318 1.00 95.19 190 ILE A CA 1
ATOM 1487 C C . ILE A 1 190 ? 15.075 8.045 -19.797 1.00 95.19 190 ILE A C 1
ATOM 1489 O O . ILE A 1 190 ? 14.762 9.113 -19.275 1.00 95.19 190 ILE A O 1
ATOM 1493 N N . GLY A 1 191 ? 15.976 7.964 -20.783 1.00 91.38 191 GLY A N 1
ATOM 1494 C CA . GLY A 1 191 ? 16.625 9.148 -21.362 1.00 91.38 191 GL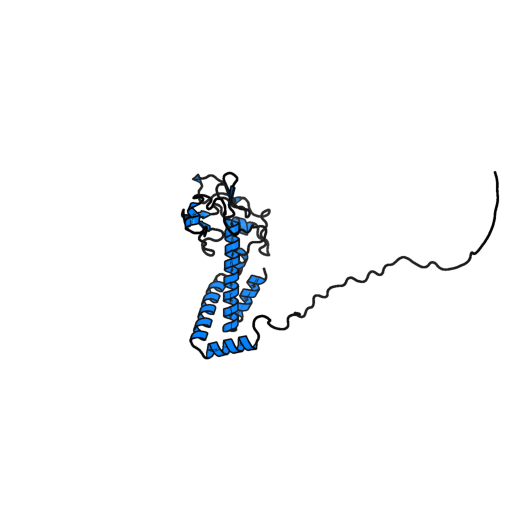Y A CA 1
ATOM 1495 C C . GLY A 1 191 ? 17.441 9.974 -20.357 1.00 91.38 191 GLY A C 1
ATOM 1496 O O . GLY A 1 191 ? 17.557 11.181 -20.519 1.00 91.38 191 GLY A O 1
ATOM 1497 N N . GLY A 1 192 ? 17.957 9.348 -19.292 1.00 93.56 192 GLY A N 1
ATOM 1498 C CA . GLY A 1 192 ? 18.663 10.029 -18.197 1.00 93.56 192 GLY A CA 1
ATOM 1499 C C . GLY A 1 192 ? 17.753 10.602 -17.102 1.00 93.56 192 GLY A C 1
ATOM 1500 O O . GLY A 1 192 ? 18.241 10.928 -16.022 1.00 93.56 192 GLY A O 1
ATOM 1501 N N . THR A 1 193 ? 16.437 10.655 -17.323 1.00 96.12 193 THR A N 1
ATOM 1502 C CA . THR A 1 193 ? 15.456 11.094 -16.321 1.00 96.12 193 THR A CA 1
ATOM 1503 C C . THR A 1 193 ? 15.007 9.922 -15.459 1.00 96.12 193 THR A C 1
ATOM 1505 O O . THR A 1 193 ? 14.689 8.847 -15.971 1.00 96.12 193 THR A O 1
ATOM 1508 N N . ARG A 1 194 ? 14.936 10.145 -14.143 1.00 96.81 194 ARG A N 1
ATOM 1509 C CA . ARG A 1 194 ? 14.444 9.173 -13.162 1.00 96.81 194 ARG A CA 1
ATOM 1510 C C . ARG A 1 194 ? 12.983 9.439 -12.797 1.00 96.81 194 ARG A C 1
ATOM 1512 O O . ARG A 1 194 ? 12.625 10.554 -12.425 1.00 96.81 194 ARG A O 1
ATOM 1519 N N . TYR A 1 195 ? 12.173 8.390 -12.842 1.00 97.81 195 TYR A N 1
ATOM 1520 C CA . TYR A 1 195 ? 10.762 8.370 -12.472 1.00 97.81 195 TYR A CA 1
ATOM 1521 C C . TYR A 1 195 ? 10.571 7.392 -11.316 1.00 97.81 195 TYR A C 1
ATOM 1523 O O . TYR A 1 195 ? 10.799 6.193 -11.445 1.00 97.81 195 TYR A O 1
ATOM 1531 N N . THR A 1 196 ? 10.145 7.891 -10.166 1.00 96.75 196 THR A N 1
ATOM 1532 C CA . THR A 1 196 ? 10.044 7.115 -8.922 1.00 96.75 196 THR A CA 1
ATOM 1533 C C . THR A 1 196 ? 8.701 6.385 -8.826 1.00 96.75 196 THR A C 1
ATOM 1535 O O . THR A 1 196 ? 7.908 6.632 -7.924 1.00 96.75 196 THR A O 1
ATOM 1538 N N . VAL A 1 197 ? 8.410 5.501 -9.788 1.00 97.31 197 VAL A N 1
ATOM 1539 C CA . VAL A 1 197 ? 7.103 4.821 -9.887 1.00 97.31 197 VAL A CA 1
ATOM 1540 C C . VAL A 1 197 ? 6.824 3.945 -8.666 1.00 97.31 197 VAL A C 1
ATOM 1542 O O . VAL A 1 197 ? 5.781 4.110 -8.029 1.00 97.31 197 VAL A O 1
ATOM 1545 N N . ILE A 1 198 ? 7.776 3.091 -8.271 1.00 97.56 198 ILE A N 1
ATOM 1546 C CA . ILE A 1 198 ? 7.645 2.301 -7.044 1.00 97.56 198 ILE A CA 1
ATOM 1547 C C . ILE A 1 198 ? 7.734 3.198 -5.812 1.00 97.56 198 ILE A C 1
ATOM 1549 O O . ILE A 1 198 ? 6.999 2.985 -4.852 1.00 97.56 198 ILE A O 1
ATOM 1553 N N . GLY A 1 199 ? 8.564 4.243 -5.836 1.00 96.56 199 GLY A N 1
ATOM 1554 C CA . GLY A 1 199 ? 8.675 5.129 -4.680 1.00 96.56 199 GLY A CA 1
ATOM 1555 C C . GLY A 1 199 ? 7.397 5.896 -4.357 1.00 96.56 199 GLY A C 1
ATOM 1556 O O . GLY A 1 199 ? 7.057 6.065 -3.181 1.00 96.56 199 GLY A O 1
ATOM 1557 N N . TRP A 1 200 ? 6.638 6.265 -5.386 1.00 96.62 200 TRP A N 1
ATOM 1558 C CA . TRP A 1 200 ? 5.309 6.829 -5.229 1.00 96.62 200 TRP A CA 1
ATOM 1559 C C . TRP A 1 200 ? 4.309 5.769 -4.750 1.00 96.62 200 TRP A C 1
ATOM 1561 O O . TRP A 1 200 ? 3.594 6.009 -3.778 1.00 96.62 200 TRP A O 1
ATOM 1571 N N . TYR A 1 201 ? 4.300 4.570 -5.354 1.00 97.31 201 TYR A N 1
ATOM 1572 C CA . TYR A 1 201 ? 3.460 3.447 -4.905 1.00 97.31 201 TYR A CA 1
ATOM 1573 C C . TYR A 1 201 ? 3.649 3.160 -3.410 1.00 97.31 201 TYR A C 1
ATOM 1575 O O . TYR A 1 201 ? 2.673 3.052 -2.668 1.00 97.31 201 TYR A O 1
ATOM 1583 N N . THR A 1 202 ? 4.896 3.102 -2.947 1.00 95.69 202 THR A N 1
ATOM 1584 C CA . THR A 1 202 ? 5.242 2.871 -1.543 1.00 95.69 202 THR A CA 1
ATOM 1585 C C . THR A 1 202 ? 4.672 3.958 -0.636 1.00 95.69 202 THR A C 1
ATOM 1587 O O . THR A 1 202 ? 4.122 3.654 0.422 1.00 95.69 202 THR A O 1
ATOM 1590 N N . ASN A 1 203 ? 4.750 5.232 -1.030 1.00 95.00 203 ASN A N 1
ATOM 1591 C CA . ASN A 1 203 ? 4.139 6.318 -0.262 1.00 95.00 203 ASN A CA 1
ATOM 1592 C C . ASN A 1 203 ? 2.609 6.154 -0.142 1.00 95.00 203 ASN A C 1
ATOM 1594 O O . ASN A 1 203 ? 2.025 6.363 0.928 1.00 95.00 203 ASN A O 1
ATOM 1598 N N . GLN A 1 204 ? 1.958 5.708 -1.217 1.00 95.94 204 GLN A N 1
ATOM 1599 C CA . GLN A 1 204 ? 0.527 5.409 -1.204 1.00 95.94 204 GLN A CA 1
ATOM 1600 C C . GLN A 1 204 ? 0.201 4.181 -0.343 1.00 95.94 204 GLN A C 1
ATOM 1602 O O . GLN A 1 204 ? -0.802 4.196 0.372 1.00 95.94 204 GLN A O 1
ATOM 1607 N N . ALA A 1 205 ? 1.050 3.150 -0.352 1.00 95.44 205 ALA A N 1
ATOM 1608 C CA . ALA A 1 205 ? 0.908 1.969 0.497 1.00 95.44 205 ALA A CA 1
ATOM 1609 C C . ALA A 1 205 ? 0.963 2.342 1.988 1.00 95.44 205 ALA A C 1
ATOM 1611 O O . ALA A 1 205 ? 0.081 1.952 2.752 1.00 95.44 205 ALA A O 1
ATOM 1612 N N . TRP A 1 206 ? 1.915 3.189 2.397 1.00 93.12 206 TRP A N 1
ATOM 1613 C CA . TRP A 1 206 ? 1.968 3.724 3.765 1.00 93.12 206 TRP A CA 1
ATOM 1614 C C . TRP A 1 206 ? 0.703 4.503 4.135 1.00 93.12 206 TRP A C 1
ATOM 1616 O O . TRP A 1 206 ? 0.127 4.282 5.200 1.00 93.12 206 TRP A O 1
ATOM 1626 N N . SER A 1 207 ? 0.220 5.363 3.236 1.00 94.38 207 SER A N 1
ATOM 1627 C CA . SER A 1 207 ? -1.041 6.089 3.433 1.00 94.38 207 SER A CA 1
ATOM 1628 C C . SER A 1 207 ? -2.235 5.140 3.607 1.00 94.38 207 SER A C 1
ATOM 1630 O O . SER A 1 207 ? -3.079 5.353 4.482 1.00 94.38 207 SER A O 1
ATOM 1632 N N . HIS A 1 208 ? -2.281 4.054 2.831 1.00 95.56 208 HIS A N 1
ATOM 1633 C CA . HIS A 1 208 ? -3.290 3.005 2.968 1.00 95.56 208 HIS A CA 1
ATOM 1634 C C . HIS A 1 208 ? -3.214 2.315 4.338 1.00 95.56 208 HIS A C 1
ATOM 1636 O O . HIS A 1 208 ? -4.233 2.193 5.020 1.00 95.56 208 HIS A O 1
ATOM 1642 N N . ILE A 1 209 ? -2.013 1.940 4.787 1.00 95.88 20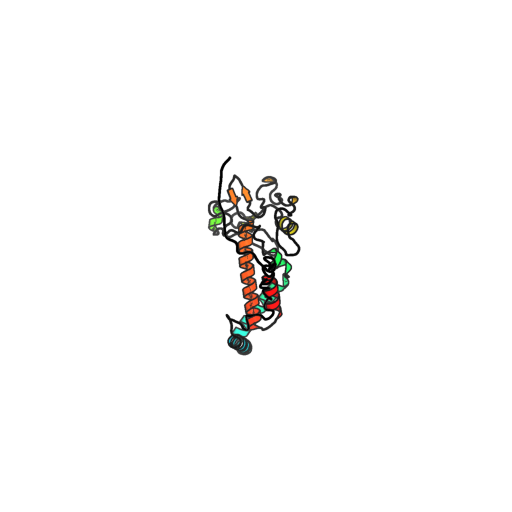9 ILE A N 1
ATOM 1643 C CA . ILE A 1 209 ? -1.785 1.294 6.089 1.00 95.88 209 ILE A CA 1
ATOM 1644 C C . ILE A 1 209 ? -2.230 2.196 7.246 1.00 95.88 209 ILE A C 1
ATOM 1646 O O . ILE A 1 209 ? -2.902 1.727 8.167 1.00 95.88 209 ILE A O 1
ATOM 1650 N N . TYR A 1 210 ? -1.954 3.502 7.190 1.00 95.81 210 TYR A N 1
ATOM 1651 C CA . TYR A 1 210 ? -2.471 4.445 8.188 1.00 95.81 210 TYR A CA 1
ATOM 1652 C C . TYR A 1 210 ? -4.008 4.474 8.228 1.00 95.81 210 TYR A C 1
ATOM 1654 O O . TYR A 1 210 ? -4.602 4.555 9.309 1.00 95.81 210 TYR A O 1
ATOM 1662 N N . GLY A 1 211 ? -4.671 4.373 7.073 1.00 97.12 211 GLY A N 1
ATOM 1663 C CA . GLY A 1 211 ? -6.129 4.239 6.986 1.00 97.12 211 GLY A CA 1
ATOM 1664 C C . GLY A 1 211 ? -6.651 2.949 7.630 1.00 97.12 211 GLY A C 1
ATOM 1665 O O . GLY A 1 211 ? -7.629 2.978 8.386 1.00 97.12 211 GLY A O 1
ATOM 1666 N N . VAL A 1 212 ? -5.964 1.828 7.400 1.00 97.56 212 VAL A N 1
ATOM 1667 C CA . VAL A 1 212 ? -6.284 0.521 8.001 1.00 97.56 212 VAL A CA 1
ATOM 1668 C C . VAL A 1 212 ? -6.145 0.573 9.523 1.00 97.56 212 VAL A C 1
ATOM 1670 O O . VAL A 1 212 ? -7.089 0.239 10.238 1.00 97.56 212 VAL A O 1
ATOM 1673 N N . LEU A 1 213 ? -5.023 1.084 10.038 1.00 98.00 213 LEU A N 1
ATOM 1674 C CA . LEU A 1 213 ? -4.786 1.234 11.479 1.00 98.00 213 LEU A CA 1
ATOM 1675 C C . LEU A 1 213 ? -5.842 2.119 12.151 1.00 98.00 213 LEU A C 1
ATOM 1677 O O . LEU A 1 213 ? -6.318 1.801 13.242 1.00 98.00 213 LEU A O 1
ATOM 1681 N N . ASN A 1 214 ? -6.266 3.203 11.496 1.00 97.69 214 ASN A N 1
ATOM 1682 C CA . ASN A 1 214 ? -7.352 4.045 12.001 1.00 97.69 214 ASN A CA 1
ATOM 1683 C C . ASN A 1 214 ? -8.695 3.309 12.055 1.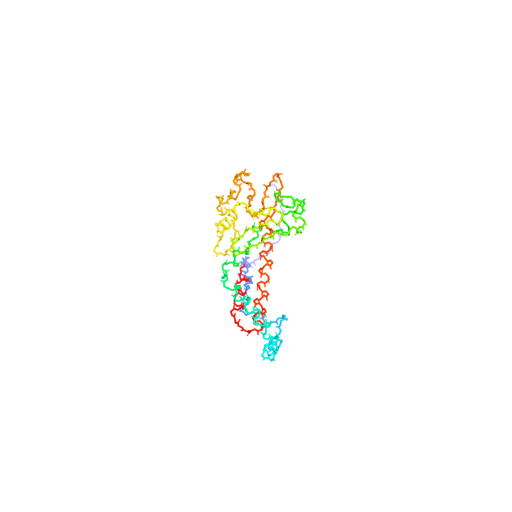00 97.69 214 ASN A C 1
ATOM 1685 O O . ASN A 1 214 ? -9.430 3.457 13.035 1.00 97.69 214 ASN A O 1
ATOM 1689 N N . THR A 1 215 ? -8.998 2.504 11.037 1.00 98.56 215 THR A N 1
ATOM 1690 C CA . THR A 1 215 ? -10.222 1.695 10.978 1.00 98.56 215 THR A CA 1
ATOM 1691 C C . THR A 1 215 ? -10.236 0.653 12.096 1.00 98.56 215 THR A C 1
ATOM 1693 O O . THR A 1 215 ? -11.199 0.589 12.860 1.00 98.56 215 THR A O 1
ATOM 1696 N N . LEU A 1 216 ? -9.136 -0.090 12.266 1.00 98.62 216 LEU A N 1
ATOM 1697 C CA . LEU A 1 216 ? -8.958 -1.080 13.335 1.00 98.62 216 LEU A CA 1
ATOM 1698 C C . LEU A 1 216 ? -9.061 -0.444 14.727 1.00 98.62 216 LEU A C 1
ATOM 1700 O O . LEU A 1 216 ? -9.758 -0.962 15.601 1.00 98.62 216 LEU A O 1
ATOM 1704 N N . LYS A 1 217 ? -8.427 0.719 14.922 1.00 97.69 217 LYS A N 1
ATOM 1705 C CA . LYS A 1 217 ? -8.509 1.504 16.160 1.00 97.69 217 LYS A CA 1
ATOM 1706 C C . LYS A 1 217 ? -9.961 1.816 16.519 1.00 97.69 217 LYS A C 1
ATOM 1708 O O . LYS A 1 217 ? -10.380 1.527 17.637 1.00 97.69 217 LYS A O 1
ATOM 1713 N N . PHE A 1 218 ? -10.737 2.405 15.608 1.00 98.06 218 PHE A N 1
ATOM 1714 C CA . PHE A 1 218 ? -12.126 2.771 15.908 1.00 98.06 218 PHE A CA 1
ATOM 1715 C C . PHE A 1 218 ? -13.037 1.550 16.057 1.00 98.06 218 PHE A C 1
ATOM 1717 O O . PHE A 1 218 ? -13.867 1.534 16.968 1.00 98.06 218 PHE A O 1
ATOM 1724 N N . ALA A 1 219 ? -12.828 0.497 15.263 1.00 98.62 219 ALA A N 1
ATOM 1725 C CA . ALA A 1 219 ? -13.522 -0.774 15.445 1.00 98.62 219 ALA A CA 1
ATOM 1726 C C . ALA A 1 219 ? -13.303 -1.323 16.866 1.00 98.62 219 ALA A C 1
ATOM 1728 O O . ALA A 1 219 ? -14.278 -1.632 17.552 1.00 98.62 219 ALA A O 1
ATOM 1729 N N . TYR A 1 220 ? -12.062 -1.342 17.367 1.00 98.19 220 TYR A N 1
ATOM 1730 C CA . TYR A 1 220 ? -11.748 -1.762 18.739 1.00 98.19 220 TYR A CA 1
ATOM 1731 C C . TYR A 1 220 ? -12.347 -0.842 19.814 1.00 98.19 220 TYR A C 1
ATOM 1733 O O . TYR A 1 220 ? -12.949 -1.319 20.780 1.00 98.19 220 TYR A O 1
ATOM 1741 N N . LEU A 1 221 ? -12.206 0.480 19.671 1.00 97.06 221 LEU A N 1
ATOM 1742 C CA . LEU A 1 221 ? -12.716 1.433 20.663 1.00 97.06 221 LEU A CA 1
ATOM 1743 C C . LEU A 1 221 ? -14.231 1.271 20.853 1.00 97.06 221 LEU A C 1
ATOM 1745 O O . LEU A 1 221 ? -14.703 1.203 21.992 1.00 97.06 221 LEU A O 1
ATOM 1749 N N . TYR A 1 222 ? -14.975 1.141 19.752 1.00 98.00 222 TYR A N 1
ATOM 1750 C CA . TYR A 1 222 ? -16.438 1.105 19.767 1.00 98.00 222 TYR A CA 1
ATOM 1751 C C . TYR A 1 222 ? -17.016 -0.268 20.116 1.00 98.00 222 TYR A C 1
ATOM 1753 O O . TYR A 1 222 ? -18.026 -0.334 20.814 1.00 98.00 222 TYR A O 1
ATOM 1761 N N . SER A 1 223 ? -16.404 -1.357 19.643 1.00 98.00 223 SER A N 1
ATOM 1762 C CA . SER A 1 223 ? -16.905 -2.720 19.887 1.00 98.00 223 SER A CA 1
ATOM 1763 C C . SER A 1 223 ? -16.334 -3.354 21.157 1.00 98.00 223 SER A C 1
ATOM 1765 O O . SER A 1 223 ? -17.042 -4.061 21.866 1.00 98.00 223 SER A O 1
ATOM 1767 N N . GLY A 1 224 ? -15.059 -3.093 21.457 1.00 97.12 224 GLY A N 1
ATOM 1768 C CA . GLY A 1 224 ? -14.279 -3.844 22.439 1.00 97.12 224 GLY A CA 1
ATOM 1769 C C . GLY A 1 224 ? -13.816 -5.224 21.982 1.00 97.12 224 GLY A C 1
ATOM 1770 O O . GLY A 1 224 ? -13.247 -5.952 22.789 1.00 97.12 224 GLY A O 1
ATOM 1771 N N . GLU A 1 225 ? -14.013 -5.590 20.716 1.00 98.31 225 GLU A N 1
ATOM 1772 C CA . GLU A 1 225 ? -13.565 -6.878 20.192 1.00 98.31 225 GLU A CA 1
ATOM 1773 C C . GLU A 1 225 ? -12.046 -6.895 19.995 1.00 98.31 225 GLU A C 1
ATOM 1775 O O . GLU A 1 225 ? -11.489 -6.159 19.175 1.00 98.31 225 GLU A O 1
ATOM 1780 N N . GLN A 1 226 ? -11.369 -7.776 20.732 1.00 97.81 226 GLN A N 1
ATOM 1781 C CA . GLN A 1 226 ? -9.908 -7.816 20.810 1.00 97.81 226 GLN A CA 1
ATOM 1782 C C . GLN A 1 226 ? -9.223 -8.081 19.460 1.00 97.81 226 GLN A C 1
ATOM 1784 O O . GLN A 1 226 ? -8.114 -7.593 19.242 1.00 97.81 226 GLN A O 1
ATOM 1789 N N . LYS A 1 227 ? -9.884 -8.792 18.533 1.00 98.31 227 LYS A N 1
ATOM 1790 C CA . LYS A 1 227 ? -9.332 -9.129 17.208 1.00 98.31 227 LYS A CA 1
ATOM 1791 C C . LYS A 1 227 ? -8.809 -7.902 16.447 1.00 98.31 227 LYS A C 1
ATOM 1793 O O . LYS A 1 227 ? -7.742 -7.977 15.845 1.00 98.31 227 LYS A O 1
ATOM 1798 N N . TYR A 1 228 ? -9.497 -6.758 16.538 1.00 98.56 228 TYR A N 1
ATOM 1799 C CA . TYR A 1 228 ? -9.097 -5.530 15.843 1.00 98.56 228 TYR A CA 1
ATOM 1800 C C . TYR A 1 228 ? -7.808 -4.934 16.421 1.00 98.56 228 TYR A C 1
ATOM 1802 O O . TYR A 1 228 ? -6.934 -4.501 15.672 1.00 98.56 228 TYR A O 1
ATOM 1810 N N . ALA A 1 229 ?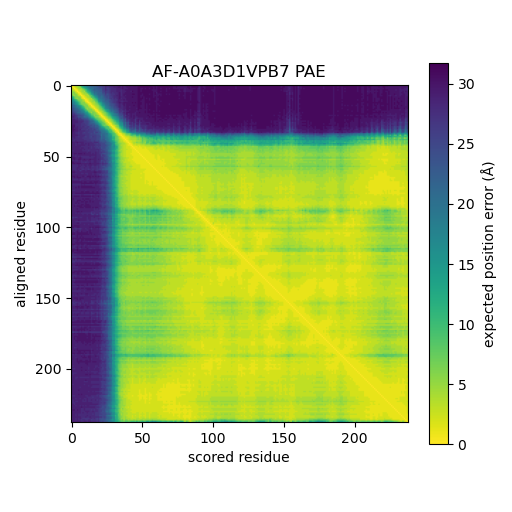 -7.666 -4.944 17.751 1.00 97.31 229 ALA A N 1
ATOM 1811 C CA . ALA A 1 229 ? -6.453 -4.480 18.419 1.00 97.31 229 ALA A CA 1
ATOM 1812 C C . ALA A 1 229 ? -5.274 -5.422 18.150 1.00 97.31 229 ALA A C 1
ATOM 1814 O O . ALA A 1 229 ? -4.188 -4.952 17.821 1.00 97.31 229 ALA A O 1
ATOM 1815 N N . THR A 1 230 ? -5.491 -6.737 18.235 1.00 98.00 230 THR A N 1
ATOM 1816 C CA . THR A 1 230 ? -4.454 -7.741 17.961 1.00 98.00 230 THR A CA 1
ATOM 1817 C C . THR A 1 230 ? -3.912 -7.614 16.540 1.00 98.00 230 THR A C 1
ATOM 1819 O O . THR A 1 230 ? -2.699 -7.574 16.357 1.00 98.00 230 THR A O 1
ATOM 1822 N N . PHE A 1 231 ? -4.784 -7.477 15.538 1.00 98.38 231 PHE A N 1
ATOM 1823 C CA . PHE A 1 231 ? -4.348 -7.315 14.151 1.00 98.38 231 PHE A CA 1
ATOM 1824 C C . PHE A 1 231 ? -3.617 -5.983 13.920 1.00 98.38 231 PHE A C 1
ATOM 1826 O O . PHE A 1 231 ? -2.586 -5.950 13.255 1.00 98.38 231 PHE A O 1
ATOM 1833 N N . GLY A 1 232 ? -4.091 -4.888 14.527 1.00 97.75 232 GLY A N 1
ATOM 1834 C CA . GLY A 1 232 ? -3.399 -3.596 14.466 1.00 97.75 232 GLY A CA 1
ATOM 1835 C C . GLY A 1 232 ? -2.005 -3.629 15.102 1.00 97.75 232 GLY A C 1
ATOM 1836 O O . GLY A 1 232 ? -1.071 -3.051 14.553 1.00 97.75 232 GLY A O 1
ATOM 1837 N N . ILE A 1 233 ? -1.843 -4.334 16.227 1.00 96.00 233 ILE A N 1
ATOM 1838 C CA . ILE A 1 233 ? -0.535 -4.544 16.866 1.00 96.00 233 ILE A CA 1
ATOM 1839 C C . ILE A 1 233 ? 0.377 -5.382 15.971 1.00 96.00 233 ILE A C 1
ATOM 1841 O O . ILE A 1 233 ? 1.548 -5.041 15.853 1.00 96.00 233 ILE A O 1
ATOM 1845 N N . ALA A 1 234 ? -0.146 -6.426 15.321 1.00 95.94 234 ALA A N 1
ATOM 1846 C CA . ALA A 1 234 ? 0.633 -7.217 14.374 1.00 95.94 234 ALA A CA 1
ATOM 1847 C C . ALA A 1 234 ? 1.193 -6.324 13.253 1.00 95.94 234 ALA A C 1
ATOM 1849 O O . ALA A 1 234 ? 2.405 -6.283 13.077 1.00 95.94 234 ALA A O 1
ATOM 1850 N N . ILE A 1 235 ? 0.362 -5.496 12.603 1.00 95.88 235 ILE A N 1
ATOM 1851 C CA . ILE A 1 235 ? 0.827 -4.542 11.574 1.00 95.88 235 ILE A CA 1
ATOM 1852 C C . ILE A 1 235 ? 1.955 -3.637 12.102 1.00 95.88 235 ILE A C 1
ATOM 1854 O O . ILE A 1 235 ? 2.937 -3.412 11.407 1.00 95.88 235 ILE A O 1
ATOM 1858 N N . LEU A 1 236 ? 1.826 -3.123 13.329 1.00 93.81 236 LEU A N 1
ATOM 1859 C CA . LEU A 1 236 ? 2.803 -2.212 13.943 1.00 93.81 236 LEU A CA 1
ATOM 1860 C C . LEU A 1 236 ? 4.070 -2.897 14.472 1.00 93.81 236 LEU A C 1
ATOM 1862 O O . LEU A 1 236 ? 5.004 -2.204 14.868 1.00 93.81 236 LEU A O 1
ATOM 1866 N N . SER A 1 237 ? 4.091 -4.227 14.543 1.00 89.94 237 SER A N 1
ATOM 1867 C CA . SER A 1 237 ? 5.222 -4.987 15.087 1.00 89.94 237 SER A CA 1
ATOM 1868 C C . SER A 1 237 ? 6.361 -5.202 14.090 1.00 89.94 237 SER A C 1
ATOM 1870 O O . SER A 1 237 ? 7.384 -5.774 14.461 1.00 89.94 237 SER A O 1
ATOM 1872 N N . ARG A 1 238 ? 6.177 -4.739 12.852 1.00 84.50 238 ARG A N 1
ATOM 1873 C CA . ARG A 1 238 ? 7.117 -4.861 11.744 1.00 84.50 238 ARG A CA 1
ATOM 1874 C C . ARG A 1 238 ? 7.813 -3.537 11.456 1.00 84.50 238 ARG A C 1
ATOM 1876 O O . ARG A 1 238 ? 9.058 -3.532 11.416 1.00 84.50 238 ARG A O 1
#

Sequence (238 aa):
MKKITVRLLALVLSCVCSMSLLPAGMLVGSAAVKTPIKTKGTIYTEKEIATCRTNVKKYNWASATKNSYCASADKMIANGIDFYYLLMSSNEVWRSYYVSETNGCPNCGLDVYDYGNKYNIDFVNKPFKITCPACSMVFPTNDFESYYKSGLDEHYVFNSQKANKQYLKNVSYPEKGEYWGVDDGTGVVIGGTRYTVIGWYTNQAWSHIYGVLNTLKFAYLYSGEQKYATFGIAILSR

pLDDT: mean 87.7, std 19.61, range [29.95, 98.81]

Solvent-accessible surface area (backbone atoms only — not comparable to full-atom values): 13932 Å² total; per-residue (Å²): 134,89,76,91,82,84,91,80,91,80,84,79,88,80,76,93,77,73,78,93,69,76,77,89,78,77,80,78,71,75,70,73,71,88,61,72,88,72,86,68,69,85,90,60,48,73,68,58,40,54,51,48,38,51,41,34,76,72,34,70,70,43,36,51,51,39,51,53,30,38,57,52,34,52,59,56,58,71,61,45,68,66,53,56,52,66,46,50,70,37,85,72,41,40,72,34,95,46,39,29,88,90,52,37,38,100,81,65,25,62,58,29,51,87,60,70,63,56,61,47,73,42,76,83,89,37,54,76,39,37,27,38,76,67,74,67,49,65,35,42,20,21,51,43,53,62,24,49,62,52,14,42,49,101,78,54,48,47,37,74,89,64,24,49,67,83,33,61,31,20,72,74,50,60,92,69,35,61,59,45,50,24,42,82,32,78,27,21,62,58,98,88,45,69,31,22,50,56,8,23,51,42,45,52,36,51,54,49,50,54,52,49,46,52,35,18,50,51,22,20,56,46,69,64,50,61,68,34,49,55,53,43,50,56,68,70,73,111

Nearest PDB structures (foldseek):
  1qaz-assembly1_A  TM=6.962E-01  e=9.684E+00  Sphingomonas sp.

Radius of gyration: 31.28 Å; Cα contacts (8 Å, |Δi|>4): 309; chains: 1; bounding box: 118×32×83 Å